Protein AF-A0A0F8ZWY9-F1 (afdb_monomer_lite)

Radius of gyration: 17.4 Å; chains: 1; bounding box: 39×51×40 Å

Secondary structure (DSSP, 8-state):
------------------STT--EEEEE---TT-EEEES----B--SS-EEEEEEEP-EEEEBSS-B-TT--EEEEBSSPPPTT----TT-EEEEE-TTS-EEEEEEEEEETTEEEESS--SS-B-TT-EEEEEE-TTSTTPEEEEEPPP-TT---B-----TT-SEEEEEET--EEEEE---S---

Sequence (187 aa):
MGSNTYLAHPASKGHTTGSTATAITQIIEPRAGERIAIRAFGFTAGTSISSVYFMQELGQSTITTAVASNATTGFVLNDTLVTGNLLGTSDYVALELDNGTYQVVTIATGASSNFSVGTALTDDMAAGKSVRYFGIFSDTPHIKFNLDAAVGTLKAQTTKELDGGIFYSDGIGKSLLIYHANDTAAS

Structure (mmCIF, N/CA/C/O backbone):
data_AF-A0A0F8ZWY9-F1
#
_entry.id   AF-A0A0F8ZWY9-F1
#
loop_
_atom_site.group_PDB
_atom_site.id
_atom_site.type_symbol
_atom_site.label_atom_id
_atom_site.label_alt_id
_atom_site.label_comp_id
_atom_site.label_asym_id
_atom_site.label_entity_id
_atom_site.label_seq_id
_atom_site.pdbx_PDB_ins_code
_atom_site.Cartn_x
_atom_site.Cartn_y
_atom_site.Cartn_z
_atom_site.occupancy
_atom_site.B_iso_or_equiv
_atom_site.auth_seq_id
_atom_site.auth_comp_id
_atom_site.auth_asym_id
_atom_site.auth_atom_id
_atom_site.pdbx_PDB_model_num
ATOM 1 N N . MET A 1 1 ? 17.807 31.302 -1.743 1.00 35.22 1 MET A N 1
ATOM 2 C CA . MET A 1 1 ? 17.875 29.959 -2.354 1.00 35.22 1 MET A CA 1
ATOM 3 C C . MET A 1 1 ? 17.877 28.957 -1.214 1.00 35.22 1 MET A C 1
ATOM 5 O O . MET A 1 1 ? 18.876 28.876 -0.515 1.00 35.22 1 MET A O 1
ATOM 9 N N . GLY A 1 2 ? 16.738 28.326 -0.921 1.00 35.81 2 GLY A N 1
ATOM 10 C CA . GLY A 1 2 ? 16.675 27.299 0.122 1.00 35.81 2 GLY A CA 1
ATOM 11 C C . GLY A 1 2 ? 17.337 26.029 -0.397 1.00 35.81 2 GLY A C 1
ATOM 12 O O . GLY A 1 2 ? 17.009 25.583 -1.494 1.00 35.81 2 GLY A O 1
ATOM 13 N N . SER A 1 3 ? 18.301 25.483 0.340 1.00 32.59 3 SER A N 1
ATOM 14 C CA . SER A 1 3 ? 18.857 24.172 0.027 1.00 32.59 3 SER A CA 1
ATOM 15 C C . SER A 1 3 ? 17.753 23.133 0.206 1.00 32.59 3 SER A C 1
ATOM 17 O O . SER A 1 3 ? 17.219 22.989 1.305 1.00 32.59 3 SER A O 1
ATOM 19 N N . ASN A 1 4 ? 17.417 22.394 -0.853 1.00 39.50 4 ASN A N 1
ATOM 20 C CA . ASN A 1 4 ? 16.710 21.128 -0.692 1.00 39.50 4 ASN A CA 1
ATOM 21 C C . ASN A 1 4 ? 17.684 20.169 -0.004 1.00 39.50 4 ASN A C 1
ATOM 23 O O . ASN A 1 4 ? 18.454 19.466 -0.658 1.00 39.50 4 ASN A O 1
ATOM 27 N N . THR A 1 5 ? 17.714 20.204 1.325 1.00 40.38 5 THR A N 1
ATOM 28 C CA . THR A 1 5 ? 18.457 19.242 2.129 1.00 40.38 5 THR A CA 1
ATOM 29 C C . THR A 1 5 ? 17.726 17.913 2.000 1.00 40.38 5 THR A C 1
ATOM 31 O O . THR A 1 5 ? 16.749 17.655 2.696 1.00 40.38 5 THR A O 1
ATOM 34 N N . TYR A 1 6 ? 18.149 17.088 1.045 1.00 47.69 6 TYR A N 1
ATOM 35 C CA . TYR A 1 6 ? 17.676 15.716 0.928 1.00 47.69 6 TYR A CA 1
ATOM 36 C C . TYR A 1 6 ? 18.250 14.926 2.106 1.00 47.69 6 TYR A C 1
ATOM 38 O O . TYR A 1 6 ? 19.408 14.512 2.070 1.00 47.69 6 TYR A O 1
ATOM 46 N N . LEU A 1 7 ? 17.456 14.738 3.161 1.00 45.72 7 LEU A N 1
ATOM 47 C CA . LEU A 1 7 ? 17.771 13.803 4.238 1.00 45.72 7 LEU A CA 1
ATOM 48 C C . LEU A 1 7 ? 17.677 12.385 3.660 1.00 45.72 7 LEU A C 1
ATOM 50 O O . LEU A 1 7 ? 16.617 11.766 3.596 1.00 45.72 7 LEU A O 1
ATOM 54 N N . ALA A 1 8 ? 18.792 11.897 3.122 1.00 46.97 8 ALA A N 1
ATOM 55 C CA . ALA A 1 8 ? 18.881 10.539 2.622 1.00 46.97 8 ALA A CA 1
ATOM 56 C C . ALA A 1 8 ? 18.871 9.581 3.818 1.00 46.97 8 ALA A C 1
ATOM 58 O O . ALA A 1 8 ? 19.864 9.444 4.525 1.00 46.97 8 ALA A O 1
ATOM 59 N N . HIS A 1 9 ? 17.752 8.894 4.025 1.00 54.44 9 HIS A N 1
ATOM 60 C CA . HIS A 1 9 ? 17.697 7.707 4.874 1.00 54.44 9 HIS A CA 1
ATOM 61 C C . HIS A 1 9 ? 17.681 6.479 3.964 1.00 54.44 9 HIS A C 1
ATOM 63 O O . HIS A 1 9 ? 16.592 6.065 3.541 1.00 54.44 9 HIS A O 1
ATOM 69 N N . PRO A 1 10 ? 18.855 5.930 3.601 1.00 51.31 10 PRO A N 1
ATOM 70 C CA . PRO A 1 10 ? 18.927 4.752 2.753 1.00 51.31 10 PRO A CA 1
ATOM 71 C C . PRO A 1 10 ? 18.242 3.587 3.469 1.00 51.31 10 PRO A C 1
ATOM 73 O O . PRO A 1 10 ? 18.714 3.103 4.494 1.00 51.31 10 PRO A O 1
ATOM 76 N N . ALA A 1 11 ? 17.110 3.146 2.932 1.00 56.09 11 ALA A N 1
ATOM 77 C CA . ALA A 1 11 ? 16.457 1.913 3.336 1.00 56.09 11 ALA A CA 1
ATOM 78 C C . ALA A 1 11 ? 16.599 0.923 2.181 1.00 56.09 11 ALA A C 1
ATOM 80 O O . ALA A 1 11 ? 16.107 1.177 1.083 1.00 56.09 11 ALA A O 1
ATOM 81 N N . SER A 1 12 ? 17.283 -0.195 2.422 1.00 55.56 12 SER A N 1
ATOM 82 C CA . SER A 1 12 ? 17.262 -1.326 1.497 1.00 55.56 12 SER A CA 1
ATOM 83 C C . SER A 1 12 ? 16.041 -2.173 1.827 1.00 55.56 12 SER A C 1
ATOM 85 O O . SER A 1 12 ? 15.962 -2.763 2.904 1.00 55.56 12 SER A O 1
ATOM 87 N N . LYS A 1 13 ? 15.060 -2.192 0.927 1.00 63.50 13 LYS A N 1
ATOM 88 C CA . LYS A 1 13 ? 13.911 -3.094 1.006 1.00 63.50 13 LYS A CA 1
ATOM 89 C C . LYS A 1 13 ? 14.127 -4.178 -0.055 1.00 63.50 13 LYS A C 1
ATOM 91 O O . LYS A 1 13 ? 13.823 -3.975 -1.226 1.00 63.50 13 LYS A O 1
ATOM 96 N N . GLY A 1 14 ? 14.758 -5.281 0.346 1.00 56.31 14 GLY A N 1
ATOM 97 C CA . GLY A 1 14 ? 14.979 -6.444 -0.513 1.00 56.31 14 GLY A CA 1
ATOM 98 C C . GLY A 1 14 ? 13.780 -7.386 -0.471 1.00 56.31 14 GLY A C 1
ATOM 99 O O . GLY A 1 14 ? 13.215 -7.611 0.597 1.00 56.31 14 GLY A O 1
ATOM 100 N N . HIS A 1 15 ? 13.401 -7.945 -1.617 1.00 62.69 15 HIS A N 1
ATOM 101 C CA . HIS A 1 15 ? 12.330 -8.930 -1.705 1.00 62.69 15 HIS A CA 1
ATOM 102 C C . HIS A 1 15 ? 12.726 -10.045 -2.676 1.00 62.69 15 HIS A C 1
ATOM 104 O O . HIS A 1 15 ? 13.230 -9.770 -3.764 1.00 62.69 15 HIS A O 1
ATOM 110 N N . THR A 1 16 ? 12.483 -11.293 -2.280 1.00 58.62 16 THR A N 1
ATOM 111 C CA . THR A 1 16 ? 12.750 -12.486 -3.091 1.00 58.62 16 THR A CA 1
ATOM 112 C C . THR A 1 16 ? 11.527 -13.389 -2.998 1.00 58.62 16 THR A C 1
ATOM 114 O O . THR A 1 16 ? 11.145 -13.777 -1.896 1.00 58.62 16 THR A O 1
ATOM 117 N N . THR A 1 17 ? 10.901 -13.730 -4.123 1.00 53.22 17 THR A N 1
ATOM 118 C CA . THR A 1 17 ? 9.771 -14.670 -4.143 1.00 53.22 17 THR A CA 1
ATOM 119 C C . THR A 1 17 ? 10.256 -16.081 -4.462 1.00 53.22 17 THR A C 1
ATOM 121 O O . THR A 1 17 ? 11.153 -16.280 -5.278 1.00 53.22 17 THR A O 1
ATOM 124 N N . GLY A 1 18 ? 9.667 -17.074 -3.791 1.00 45.66 18 GLY A N 1
ATOM 125 C CA . GLY A 1 18 ? 9.926 -18.500 -4.032 1.00 45.66 18 GLY A CA 1
ATOM 126 C C . GLY A 1 18 ? 8.837 -19.210 -4.843 1.00 45.66 18 GLY A C 1
ATOM 127 O O . GLY A 1 18 ? 8.979 -20.394 -5.129 1.00 45.66 18 GLY A O 1
ATOM 128 N N . SER A 1 19 ? 7.749 -18.515 -5.196 1.00 52.22 19 SER A N 1
ATOM 129 C CA . SER A 1 19 ? 6.614 -19.078 -5.930 1.00 52.22 19 SER A CA 1
ATOM 130 C C . SER A 1 19 ? 6.214 -18.179 -7.090 1.00 52.22 19 SER A C 1
ATOM 132 O O . SER A 1 19 ? 6.214 -16.953 -6.995 1.00 52.22 19 SER A O 1
ATOM 134 N N . THR A 1 20 ? 5.847 -18.821 -8.188 1.00 55.12 20 THR A N 1
ATOM 135 C CA . THR A 1 20 ? 5.234 -18.208 -9.361 1.00 55.12 20 THR A CA 1
ATOM 136 C C . THR A 1 20 ? 3.890 -17.560 -9.013 1.00 55.12 20 THR A C 1
ATOM 138 O O . THR A 1 20 ? 3.170 -18.086 -8.164 1.00 55.12 20 THR A O 1
ATOM 141 N N . ALA A 1 21 ? 3.537 -16.467 -9.702 1.00 54.41 21 ALA A N 1
ATOM 142 C CA . ALA A 1 21 ? 2.234 -15.788 -9.635 1.00 54.41 21 ALA A CA 1
ATOM 143 C C . ALA A 1 21 ? 1.889 -15.036 -8.329 1.00 54.41 21 ALA A C 1
ATOM 145 O O . ALA A 1 21 ? 0.759 -14.578 -8.171 1.00 54.41 21 ALA A O 1
ATOM 146 N N . THR A 1 22 ? 2.840 -14.838 -7.412 1.00 66.50 22 THR A N 1
ATOM 147 C CA . THR A 1 22 ? 2.664 -13.924 -6.269 1.00 66.50 22 THR A CA 1
ATOM 148 C C . THR A 1 22 ? 3.256 -12.563 -6.597 1.00 66.50 22 THR A C 1
ATOM 150 O O . THR A 1 22 ? 4.473 -12.452 -6.724 1.00 66.50 22 THR A O 1
ATOM 153 N N . ALA A 1 23 ? 2.423 -11.530 -6.727 1.00 75.75 23 ALA A N 1
ATOM 154 C CA . ALA A 1 23 ? 2.918 -10.170 -6.909 1.00 75.75 23 ALA A CA 1
ATOM 155 C C . 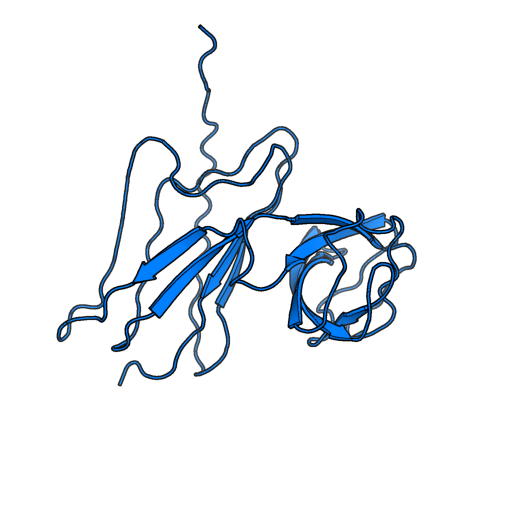ALA A 1 23 ? 3.860 -9.761 -5.768 1.00 75.75 23 ALA A C 1
ATOM 157 O O . ALA A 1 23 ? 3.593 -10.034 -4.597 1.00 75.75 23 ALA A O 1
ATOM 158 N N . ILE A 1 24 ? 4.946 -9.077 -6.117 1.00 77.81 24 ILE A N 1
ATOM 159 C CA . ILE A 1 24 ? 5.828 -8.441 -5.144 1.00 77.81 24 ILE A CA 1
ATOM 160 C C . ILE A 1 24 ? 5.204 -7.101 -4.790 1.00 77.81 24 ILE A C 1
ATOM 162 O O . ILE A 1 24 ? 5.089 -6.232 -5.652 1.00 77.81 24 ILE A O 1
ATOM 166 N N . THR A 1 25 ? 4.826 -6.927 -3.528 1.00 86.56 25 THR A N 1
ATOM 167 C CA . THR A 1 25 ? 4.326 -5.658 -2.994 1.00 86.56 25 THR A CA 1
ATOM 168 C C . THR A 1 25 ? 5.209 -5.196 -1.849 1.00 86.56 25 THR A C 1
ATOM 170 O O . THR A 1 25 ? 5.308 -5.876 -0.829 1.00 86.56 25 THR A O 1
ATOM 173 N N . GLN A 1 26 ? 5.830 -4.029 -1.997 1.00 87.56 26 GLN A N 1
ATOM 174 C CA . GLN A 1 26 ? 6.679 -3.434 -0.972 1.00 87.56 26 GLN A CA 1
ATOM 175 C C . GLN A 1 26 ? 6.286 -1.981 -0.737 1.00 87.56 26 GLN A C 1
ATOM 177 O O . GLN A 1 26 ? 6.468 -1.133 -1.606 1.00 87.56 26 GLN A O 1
ATOM 182 N N . ILE A 1 27 ? 5.809 -1.673 0.466 1.00 90.25 27 ILE A N 1
ATOM 183 C CA . ILE A 1 27 ? 5.558 -0.290 0.867 1.00 90.25 27 ILE A CA 1
ATOM 184 C C . ILE A 1 27 ? 6.852 0.389 1.328 1.00 90.25 27 ILE A C 1
ATOM 186 O O . ILE A 1 27 ? 7.661 -0.183 2.069 1.00 90.25 27 ILE A O 1
ATOM 190 N N . ILE A 1 28 ? 7.042 1.626 0.882 1.00 89.75 28 ILE A N 1
ATOM 191 C CA . ILE A 1 28 ? 7.882 2.615 1.543 1.00 89.75 28 ILE A CA 1
ATOM 192 C C . ILE A 1 28 ? 6.950 3.448 2.411 1.00 89.75 28 ILE A C 1
ATOM 194 O O . ILE A 1 28 ? 6.097 4.187 1.917 1.00 89.75 28 ILE A O 1
ATOM 198 N N . GLU A 1 29 ? 7.110 3.244 3.711 1.00 90.81 29 GLU A N 1
ATOM 199 C CA . GLU A 1 29 ? 6.295 3.838 4.762 1.00 90.81 29 GLU A CA 1
ATOM 200 C C . GLU A 1 29 ? 6.349 5.373 4.719 1.00 90.81 29 GLU A C 1
ATOM 202 O O . GLU A 1 29 ? 7.378 5.952 4.340 1.00 90.81 29 GLU A O 1
ATOM 207 N N . PRO A 1 30 ? 5.257 6.041 5.121 1.00 87.94 30 PRO A N 1
ATOM 208 C CA . PRO A 1 30 ? 5.192 7.493 5.148 1.00 87.94 30 PRO A CA 1
ATOM 209 C C . PRO A 1 30 ? 6.175 8.037 6.184 1.00 87.94 30 PRO A C 1
ATOM 211 O O . PRO A 1 30 ? 6.450 7.410 7.209 1.00 87.94 30 PRO A O 1
ATOM 214 N N . ARG A 1 31 ? 6.652 9.260 5.966 1.00 83.94 31 ARG A N 1
ATOM 215 C CA . ARG A 1 31 ? 7.466 9.971 6.952 1.00 83.94 31 ARG A CA 1
ATOM 216 C C . ARG A 1 31 ? 6.921 11.363 7.177 1.00 83.94 31 ARG A C 1
ATOM 218 O O . ARG A 1 31 ? 6.747 12.136 6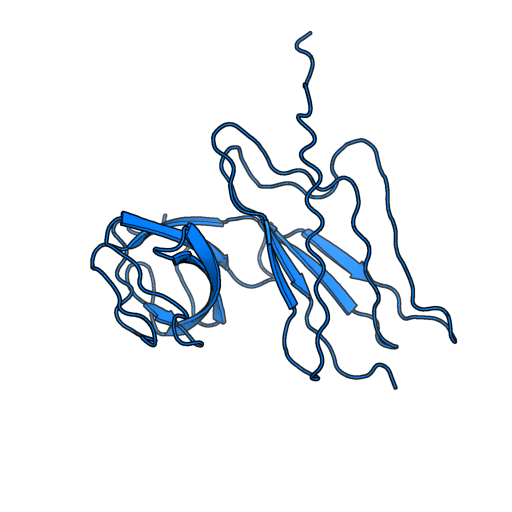.235 1.00 83.94 31 ARG A O 1
ATOM 225 N N . ALA A 1 32 ? 6.624 11.669 8.436 1.00 84.44 32 ALA A N 1
ATOM 226 C CA . ALA A 1 32 ? 6.072 12.957 8.816 1.00 84.44 32 ALA A CA 1
ATOM 227 C C . ALA A 1 32 ? 7.027 14.086 8.400 1.00 84.44 32 ALA A C 1
ATOM 229 O O . ALA A 1 32 ? 8.201 14.075 8.753 1.00 84.44 32 ALA A O 1
ATOM 230 N N . GLY A 1 33 ? 6.519 15.055 7.635 1.00 84.44 33 GLY A N 1
ATOM 231 C CA . GLY A 1 33 ? 7.305 16.204 7.179 1.00 84.44 33 GLY A CA 1
ATOM 232 C C . GLY A 1 33 ? 8.253 15.932 6.005 1.00 84.44 33 GLY A C 1
ATOM 233 O O . GLY A 1 33 ? 8.844 16.878 5.492 1.00 84.44 33 GLY A O 1
ATOM 234 N N . GLU A 1 34 ? 8.351 14.693 5.516 1.00 85.06 34 GLU A N 1
ATOM 235 C CA . GLU A 1 34 ? 9.239 14.330 4.408 1.00 85.06 34 GLU A CA 1
ATOM 236 C C . GLU A 1 34 ? 8.473 13.851 3.171 1.00 85.06 34 GLU A C 1
ATOM 238 O O . GLU A 1 34 ? 7.366 13.320 3.256 1.00 85.06 34 GLU A O 1
ATOM 243 N N . ARG A 1 35 ? 9.094 14.012 1.999 1.00 84.88 35 ARG A N 1
ATOM 244 C CA . ARG A 1 35 ? 8.671 13.370 0.749 1.00 84.88 35 ARG A CA 1
ATOM 245 C C . ARG A 1 35 ? 9.589 12.186 0.463 1.00 84.88 35 ARG A C 1
ATOM 247 O O . ARG A 1 35 ? 10.806 12.300 0.600 1.00 84.88 35 ARG A O 1
ATOM 254 N N . ILE A 1 36 ? 9.019 11.078 -0.003 1.00 85.69 36 ILE A N 1
ATOM 255 C CA . ILE A 1 36 ? 9.793 9.924 -0.459 1.00 85.69 36 ILE A CA 1
ATOM 256 C C . ILE A 1 36 ? 10.335 10.214 -1.859 1.00 85.69 36 ILE A C 1
ATOM 258 O O . ILE A 1 36 ? 9.588 10.632 -2.742 1.00 85.69 36 ILE A O 1
ATOM 262 N N . ALA A 1 37 ? 11.624 9.946 -2.070 1.00 81.81 37 ALA A N 1
ATOM 263 C CA . ALA A 1 37 ? 12.257 9.952 -3.384 1.00 81.81 37 ALA A CA 1
ATOM 264 C C . ALA A 1 37 ? 13.205 8.753 -3.515 1.00 81.81 37 ALA A C 1
ATOM 266 O O . ALA A 1 37 ? 14.156 8.612 -2.744 1.00 81.81 37 ALA A O 1
ATOM 267 N N . ILE A 1 38 ? 12.966 7.902 -4.510 1.00 77.44 38 ILE A N 1
ATOM 268 C CA . ILE A 1 38 ? 13.847 6.792 -4.866 1.00 77.44 38 ILE A CA 1
ATOM 269 C C . ILE A 1 38 ? 14.855 7.303 -5.892 1.00 77.44 38 ILE A C 1
ATOM 271 O O . ILE A 1 38 ? 14.505 7.666 -7.016 1.00 77.44 38 ILE A O 1
ATOM 275 N N . ARG A 1 39 ? 16.124 7.333 -5.483 1.00 72.81 39 ARG A N 1
ATOM 276 C CA . ARG A 1 39 ? 17.255 7.739 -6.334 1.00 72.81 39 ARG A CA 1
ATOM 277 C C . ARG A 1 39 ? 17.870 6.575 -7.102 1.00 72.81 39 ARG A C 1
ATOM 279 O O . ARG A 1 39 ? 18.418 6.787 -8.177 1.00 72.81 39 ARG A O 1
ATOM 286 N N . ALA A 1 40 ? 17.763 5.373 -6.542 1.00 70.75 40 ALA A N 1
ATOM 287 C CA . ALA A 1 40 ? 18.224 4.141 -7.151 1.00 70.75 40 ALA A CA 1
ATOM 288 C C . ALA A 1 40 ? 17.351 2.967 -6.715 1.00 70.75 40 ALA A C 1
ATOM 290 O O . ALA A 1 40 ? 16.932 2.882 -5.561 1.00 70.75 40 ALA A O 1
ATOM 291 N N . PHE A 1 41 ? 17.108 2.056 -7.648 1.00 71.88 41 PHE A N 1
ATOM 292 C CA . PHE A 1 41 ? 16.550 0.739 -7.384 1.00 71.88 41 PHE A CA 1
ATOM 293 C C . PHE A 1 41 ? 17.315 -0.284 -8.224 1.00 71.88 41 PHE A C 1
ATOM 295 O O . PHE A 1 41 ? 17.918 0.061 -9.242 1.00 71.88 41 PHE A O 1
ATOM 302 N N . GLY A 1 42 ? 17.312 -1.531 -7.767 1.00 70.06 42 GLY A N 1
ATOM 303 C CA . GLY A 1 42 ? 17.810 -2.673 -8.516 1.00 70.06 42 GLY A CA 1
ATOM 304 C C . GLY A 1 42 ? 16.686 -3.682 -8.652 1.00 70.06 42 GLY A C 1
ATOM 305 O O . GLY A 1 42 ? 15.971 -3.944 -7.687 1.00 70.06 42 GLY A O 1
ATOM 306 N N . PHE A 1 43 ? 16.527 -4.240 -9.844 1.00 69.12 43 PHE A N 1
ATOM 307 C CA . PHE A 1 43 ? 15.582 -5.319 -10.082 1.00 69.12 43 PHE A CA 1
ATOM 308 C C . PHE A 1 43 ? 16.266 -6.443 -10.846 1.00 69.12 43 PHE A C 1
ATOM 310 O O . PHE A 1 43 ? 17.219 -6.212 -11.583 1.00 69.12 43 PHE A O 1
ATOM 317 N N . THR A 1 44 ? 15.804 -7.668 -10.644 1.00 68.94 44 THR A N 1
ATOM 318 C CA . THR A 1 44 ? 16.264 -8.842 -11.380 1.00 68.94 44 THR A CA 1
ATOM 319 C C . THR A 1 44 ? 15.033 -9.562 -11.896 1.00 68.94 44 THR A C 1
ATOM 321 O O . THR A 1 44 ? 14.376 -10.281 -11.149 1.00 68.94 44 THR A O 1
ATOM 324 N N . ALA A 1 45 ? 14.707 -9.326 -13.165 1.00 62.50 45 ALA A N 1
ATOM 325 C CA . ALA A 1 45 ? 13.606 -10.006 -13.831 1.00 62.50 45 ALA A CA 1
ATOM 326 C C . ALA A 1 45 ? 14.025 -11.400 -14.310 1.00 62.50 45 ALA A C 1
ATOM 328 O O . ALA A 1 45 ? 15.212 -11.675 -14.514 1.00 62.50 45 ALA A O 1
ATOM 329 N N . GLY A 1 46 ? 13.029 -12.272 -14.481 1.00 64.06 46 GLY A N 1
ATOM 330 C CA . GLY A 1 46 ? 13.184 -13.534 -15.196 1.00 64.06 46 GLY A CA 1
ATOM 331 C C . GLY A 1 46 ? 13.374 -13.326 -16.704 1.00 64.06 46 GLY A C 1
ATOM 332 O O . GLY A 1 46 ? 13.796 -12.268 -17.166 1.00 64.06 46 GLY A O 1
ATOM 333 N N . THR A 1 47 ? 13.051 -14.353 -17.487 1.00 62.50 47 THR A N 1
ATO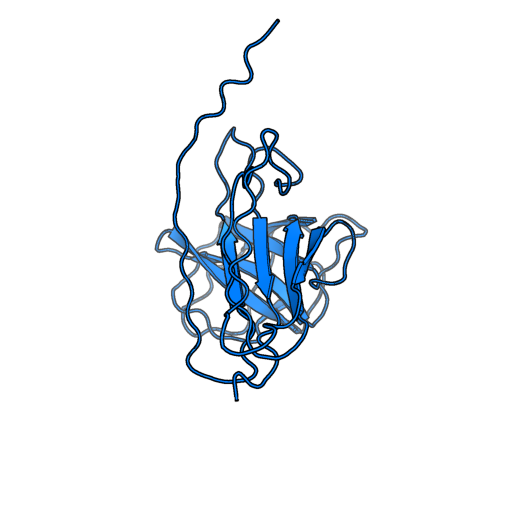M 334 C CA . THR A 1 47 ? 13.254 -14.335 -18.950 1.00 62.50 47 THR A CA 1
ATOM 335 C C . THR A 1 47 ? 12.212 -13.502 -19.708 1.00 62.50 47 THR A C 1
ATOM 337 O O . THR A 1 47 ? 12.403 -13.190 -20.881 1.00 62.50 47 THR A O 1
ATOM 340 N N . SER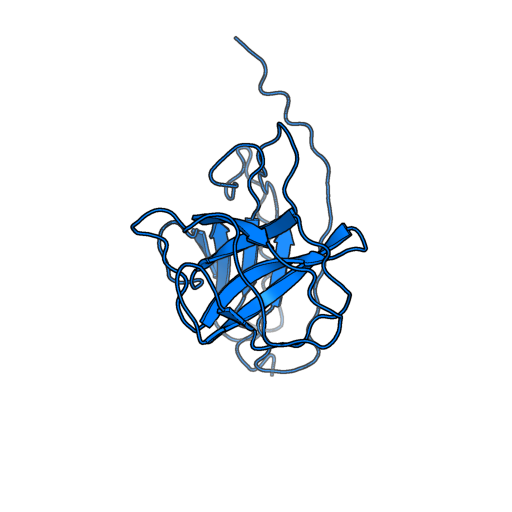 A 1 48 ? 11.136 -13.096 -19.034 1.00 67.06 48 SER A N 1
ATOM 341 C CA . SER A 1 48 ? 10.033 -12.327 -19.611 1.00 67.06 48 SER A CA 1
ATOM 342 C C . SER A 1 48 ? 10.213 -10.820 -19.418 1.00 67.06 48 SER A C 1
ATOM 344 O O . SER A 1 48 ? 10.660 -10.356 -18.365 1.00 67.06 48 SER A O 1
ATOM 346 N N . ILE A 1 49 ? 9.789 -10.046 -20.423 1.00 71.88 49 ILE A N 1
ATOM 347 C CA . ILE A 1 49 ? 9.566 -8.601 -20.277 1.00 71.88 49 ILE A CA 1
ATOM 348 C C . ILE A 1 49 ? 8.527 -8.408 -19.172 1.00 71.88 49 ILE A C 1
ATOM 350 O O . ILE A 1 49 ? 7.476 -9.043 -19.190 1.00 71.88 49 ILE A O 1
ATOM 354 N N . SER A 1 50 ? 8.815 -7.530 -18.216 1.00 76.88 50 SER A N 1
ATOM 355 C CA . SER A 1 50 ? 7.906 -7.238 -17.104 1.00 76.88 50 SER A CA 1
ATOM 356 C C . SER A 1 50 ? 7.950 -5.754 -16.759 1.00 76.88 50 SER A C 1
ATOM 358 O O . SER A 1 50 ? 8.524 -4.940 -17.488 1.00 76.88 50 SER A O 1
ATOM 360 N N . SER A 1 51 ? 7.277 -5.333 -15.693 1.00 81.56 51 SER A N 1
ATOM 361 C CA . SER A 1 51 ? 7.300 -3.931 -15.279 1.00 81.56 51 SER A CA 1
ATOM 362 C C . SER A 1 51 ? 7.226 -3.800 -13.771 1.00 81.56 51 SER A C 1
ATOM 364 O O . SER A 1 51 ? 6.472 -4.517 -13.117 1.00 81.56 51 SER A O 1
ATOM 366 N N . VAL A 1 52 ? 7.995 -2.855 -13.239 1.00 83.00 52 VAL A N 1
ATOM 367 C CA . VAL A 1 52 ? 7.846 -2.381 -11.862 1.00 83.00 52 VAL A CA 1
ATOM 368 C C . VAL A 1 52 ? 6.950 -1.157 -11.888 1.00 83.00 52 VAL A C 1
ATOM 370 O O . VAL A 1 52 ? 7.110 -0.276 -12.732 1.00 83.00 52 VAL A O 1
ATOM 373 N N . TYR A 1 53 ? 6.021 -1.095 -10.954 1.00 88.25 53 TYR A N 1
ATOM 374 C CA . TYR A 1 53 ? 5.121 0.024 -10.766 1.00 88.25 53 TYR A CA 1
ATOM 375 C C . TYR A 1 53 ? 5.442 0.683 -9.433 1.00 88.25 53 TYR A C 1
ATOM 377 O O . TYR A 1 53 ? 5.553 0.021 -8.403 1.00 88.25 53 TYR A O 1
ATOM 385 N N . PHE A 1 54 ? 5.593 1.999 -9.463 1.00 89.25 54 PHE A N 1
ATOM 386 C CA . PHE A 1 54 ? 5.713 2.843 -8.287 1.00 89.25 54 PHE A CA 1
ATOM 387 C C . PHE A 1 54 ? 4.368 3.539 -8.110 1.00 89.25 54 PHE A C 1
ATOM 389 O O . PHE A 1 54 ? 4.074 4.562 -8.735 1.00 89.25 54 PHE A O 1
ATOM 396 N N . MET A 1 55 ? 3.521 2.904 -7.311 1.00 92.50 55 MET A N 1
ATOM 397 C CA . MET A 1 55 ? 2.152 3.308 -7.054 1.00 92.50 55 MET A CA 1
ATOM 398 C C . MET A 1 55 ? 2.136 4.434 -6.022 1.00 92.50 55 MET A C 1
ATOM 400 O O . MET A 1 55 ? 2.599 4.282 -4.887 1.00 92.50 55 MET A O 1
ATOM 404 N N . GLN A 1 56 ? 1.622 5.583 -6.447 1.00 91.56 56 GLN A N 1
ATOM 405 C CA . GLN A 1 56 ? 1.429 6.759 -5.606 1.00 91.56 56 GLN A CA 1
ATOM 406 C C . GLN A 1 56 ? 0.214 6.570 -4.695 1.00 91.56 56 GLN A C 1
ATOM 408 O O . GLN A 1 56 ? -0.791 5.998 -5.112 1.00 91.56 56 GLN A O 1
ATOM 413 N N . GLU A 1 57 ? 0.312 7.050 -3.456 1.00 91.56 57 GLU A N 1
ATOM 414 C CA . GLU A 1 57 ? -0.818 7.054 -2.529 1.00 91.56 57 GLU A CA 1
ATOM 415 C C . GLU A 1 57 ? -1.921 7.976 -3.066 1.00 91.56 57 GLU A C 1
ATOM 417 O O . GLU A 1 57 ? -1.717 9.169 -3.255 1.00 91.56 57 GLU A O 1
ATOM 422 N N . LEU A 1 58 ? -3.110 7.427 -3.282 1.00 89.38 58 LEU A N 1
ATOM 423 C CA . LEU A 1 58 ? -4.271 8.159 -3.790 1.00 89.38 58 LEU A CA 1
ATOM 424 C C . LEU A 1 58 ? -5.096 8.780 -2.652 1.00 89.38 58 LEU A C 1
ATOM 426 O O . LEU A 1 58 ? -5.867 9.719 -2.854 1.00 89.38 58 LEU A O 1
ATOM 430 N N . GLY A 1 59 ? -4.947 8.259 -1.436 1.00 88.12 59 GLY A N 1
ATOM 431 C CA . GLY A 1 59 ? -5.649 8.748 -0.260 1.00 88.12 59 GLY A CA 1
ATOM 432 C C . GLY A 1 59 ? -5.254 8.012 1.012 1.00 88.12 59 GLY A C 1
ATOM 433 O O . GLY A 1 59 ? -4.613 6.962 0.978 1.00 88.12 59 GLY A O 1
ATOM 434 N N . GLN A 1 60 ? -5.676 8.571 2.142 1.00 89.50 60 GLN A N 1
ATOM 435 C CA . GLN A 1 60 ? -5.552 7.935 3.446 1.00 89.50 60 GLN A CA 1
ATOM 436 C C . GLN A 1 60 ? -6.840 8.123 4.245 1.00 89.50 60 GLN A C 1
ATOM 438 O O . GLN A 1 60 ? -7.552 9.109 4.062 1.00 89.50 60 GLN A O 1
ATOM 443 N N . SER A 1 61 ? -7.104 7.183 5.139 1.00 91.50 61 SER A N 1
ATOM 444 C CA . SER A 1 61 ? -8.158 7.235 6.148 1.00 91.50 61 SER A CA 1
ATOM 445 C C . SER A 1 61 ? -7.662 6.507 7.402 1.00 91.50 61 SER A C 1
ATOM 447 O O . SER A 1 61 ? -6.491 6.118 7.490 1.00 91.50 61 SER A O 1
ATOM 449 N N . THR A 1 62 ? -8.534 6.325 8.384 1.00 93.44 62 THR A N 1
ATOM 450 C CA . THR A 1 62 ? -8.258 5.544 9.592 1.00 93.44 62 THR A CA 1
ATOM 451 C C . THR A 1 62 ? -9.379 4.556 9.860 1.00 93.44 62 THR A C 1
ATOM 453 O O . THR A 1 62 ? -10.524 4.788 9.480 1.00 93.44 62 THR A O 1
ATOM 456 N N . ILE A 1 63 ? -9.059 3.444 10.516 1.00 93.81 63 ILE A N 1
ATOM 457 C CA . ILE A 1 63 ? -10.066 2.480 10.963 1.00 93.81 63 ILE A CA 1
ATOM 458 C C . ILE A 1 63 ? -10.867 3.058 12.144 1.00 93.81 63 ILE A C 1
ATOM 460 O O . ILE A 1 63 ? -10.285 3.627 13.066 1.00 93.81 63 ILE A O 1
ATOM 464 N N . THR A 1 64 ? -12.192 2.892 12.162 1.00 93.75 64 THR A N 1
ATOM 465 C CA . THR A 1 64 ? -13.064 3.362 13.263 1.00 93.75 64 THR A CA 1
ATOM 466 C C . THR A 1 64 ? -13.169 2.387 14.425 1.00 93.75 64 THR A C 1
ATOM 468 O O . THR A 1 64 ? -13.360 2.803 15.566 1.00 93.75 64 THR A O 1
ATOM 471 N N . THR A 1 65 ? -13.067 1.092 14.149 1.00 93.94 65 THR A N 1
ATOM 472 C CA . THR A 1 65 ? -13.280 0.019 15.123 1.00 93.94 65 THR A CA 1
ATOM 473 C C . THR A 1 65 ? -12.108 -0.935 15.118 1.00 93.94 65 THR A C 1
ATOM 475 O O . THR A 1 65 ? -11.655 -1.318 14.048 1.00 93.94 65 THR A O 1
ATOM 478 N N . ALA A 1 66 ? -11.654 -1.369 16.293 1.00 96.62 66 ALA A N 1
ATOM 479 C CA . ALA A 1 66 ? -10.565 -2.333 16.360 1.00 96.62 66 ALA A CA 1
ATOM 480 C C . ALA A 1 66 ? -10.879 -3.602 15.543 1.00 96.62 66 ALA A C 1
ATOM 482 O O . ALA A 1 66 ? -12.002 -4.113 15.587 1.00 96.62 66 ALA A O 1
ATOM 483 N N . VAL A 1 67 ? -9.885 -4.097 14.810 1.00 97.62 67 VAL A N 1
ATOM 484 C CA . VAL A 1 67 ? -9.959 -5.311 13.995 1.00 97.62 67 VAL A CA 1
ATOM 485 C C . VAL A 1 67 ? -8.907 -6.284 14.508 1.00 97.62 67 VAL A C 1
ATOM 487 O O . VAL A 1 67 ? -7.735 -5.935 14.616 1.00 97.62 67 VAL A O 1
ATOM 490 N N . ALA A 1 68 ? -9.326 -7.498 14.849 1.00 97.69 68 ALA A N 1
ATOM 491 C CA . ALA A 1 68 ? -8.415 -8.520 15.347 1.00 97.69 68 ALA A CA 1
ATOM 492 C C . ALA A 1 68 ? -7.573 -9.130 14.216 1.00 97.69 68 ALA A C 1
ATOM 494 O O . ALA A 1 68 ? -8.009 -9.232 13.066 1.00 97.69 68 ALA A O 1
ATOM 495 N N . SER A 1 69 ? -6.396 -9.620 14.577 1.00 97.69 69 SER A N 1
ATOM 496 C CA . SER A 1 69 ? -5.564 -10.500 13.768 1.00 97.69 69 SER A CA 1
ATOM 497 C C . SER A 1 69 ? -6.374 -11.669 13.203 1.00 97.69 69 SER A C 1
ATOM 499 O O . SER A 1 69 ? -7.355 -12.142 13.783 1.00 97.69 69 SER A O 1
ATOM 501 N N . ASN A 1 70 ? -5.958 -12.154 12.036 1.00 97.69 70 ASN A N 1
ATOM 502 C CA . ASN A 1 70 ? -6.644 -13.158 11.221 1.00 97.69 70 ASN A CA 1
ATOM 503 C C . ASN A 1 70 ? -7.997 -12.725 10.623 1.00 97.69 70 ASN A C 1
ATOM 505 O O . ASN A 1 70 ? -8.598 -13.497 9.872 1.00 97.69 70 ASN A O 1
ATOM 509 N N . ALA A 1 71 ? -8.484 -11.512 10.895 1.00 97.19 71 ALA A N 1
ATOM 510 C CA . ALA A 1 71 ? -9.687 -11.014 10.244 1.00 97.19 71 ALA A CA 1
ATOM 511 C C . ALA A 1 71 ? -9.441 -10.725 8.756 1.00 97.19 71 ALA A C 1
ATOM 513 O O . ALA A 1 71 ? -8.382 -10.240 8.354 1.00 97.19 71 ALA A O 1
ATOM 514 N N . THR A 1 72 ? -10.465 -10.980 7.944 1.00 97.12 72 THR A N 1
ATOM 515 C CA . THR A 1 72 ? -10.553 -10.551 6.538 1.00 97.12 72 THR A CA 1
ATOM 516 C C . THR A 1 72 ? -11.688 -9.554 6.310 1.00 97.12 72 THR A C 1
ATOM 518 O O . THR A 1 72 ? -11.831 -9.010 5.221 1.00 97.12 72 THR A O 1
ATOM 521 N N . THR A 1 73 ? -12.491 -9.262 7.333 1.00 94.69 73 THR A N 1
ATOM 522 C CA . THR A 1 73 ? -13.689 -8.416 7.248 1.00 94.69 73 THR A CA 1
ATOM 523 C C . THR A 1 73 ? -13.782 -7.472 8.441 1.00 94.69 73 THR A C 1
ATOM 525 O O . THR A 1 73 ? -13.207 -7.753 9.488 1.00 94.69 73 THR A O 1
ATOM 528 N N . GLY A 1 74 ? -14.593 -6.418 8.319 1.00 88.12 74 GLY A N 1
ATOM 529 C CA . GLY A 1 74 ? -14.863 -5.484 9.421 1.00 88.12 74 GLY A CA 1
ATOM 530 C C . GLY A 1 74 ? -14.021 -4.209 9.379 1.00 88.12 74 GLY A C 1
ATOM 531 O O . GLY A 1 74 ? -13.960 -3.488 10.369 1.00 88.12 74 GLY A O 1
ATOM 532 N N . PHE A 1 75 ? -13.396 -3.907 8.239 1.00 93.25 75 PHE A N 1
ATOM 533 C CA . PHE A 1 75 ? -12.635 -2.679 8.049 1.00 93.25 75 PHE A CA 1
ATOM 534 C C . PHE A 1 75 ? -13.597 -1.547 7.727 1.00 93.25 75 PHE A C 1
ATOM 536 O O . PHE A 1 75 ? -14.102 -1.451 6.609 1.00 93.25 75 PHE A O 1
ATOM 543 N N . VAL A 1 76 ? -13.876 -0.712 8.721 1.00 91.75 76 VAL A N 1
ATOM 544 C CA . VAL A 1 76 ? -14.730 0.469 8.586 1.00 91.75 76 VAL A CA 1
ATOM 545 C C . VAL A 1 76 ? -13.861 1.709 8.735 1.00 91.75 76 VAL A C 1
ATOM 547 O O . VAL A 1 76 ? -13.062 1.800 9.664 1.00 91.75 76 VAL A O 1
ATOM 550 N N . LEU A 1 77 ? -14.001 2.648 7.805 1.00 90.12 77 LEU A N 1
ATOM 551 C CA . LEU A 1 77 ? -13.186 3.854 7.717 1.00 90.12 77 LEU A CA 1
ATOM 552 C C . LEU A 1 77 ? -13.866 5.052 8.384 1.00 90.12 77 LEU A C 1
ATOM 554 O O . LEU A 1 77 ? -15.085 5.199 8.314 1.00 90.12 77 LEU A O 1
ATOM 558 N N . ASN A 1 78 ? -13.065 5.899 9.035 1.00 83.56 78 ASN A N 1
ATOM 559 C CA . ASN A 1 78 ? -13.529 7.089 9.752 1.00 83.56 78 ASN A CA 1
ATOM 560 C C . ASN A 1 78 ? -13.895 8.217 8.789 1.00 83.56 78 ASN A C 1
ATOM 562 O O . ASN A 1 78 ? -14.883 8.915 8.995 1.00 83.56 78 ASN A O 1
ATOM 566 N N . ASP A 1 79 ? -13.133 8.333 7.703 1.00 71.38 79 ASP A N 1
ATOM 567 C CA . ASP A 1 79 ? -13.387 9.303 6.651 1.00 71.38 79 ASP A CA 1
ATOM 568 C C . ASP A 1 79 ? -13.934 8.611 5.408 1.00 71.38 79 ASP A C 1
ATOM 570 O O . ASP A 1 79 ? -13.401 7.595 4.948 1.00 71.38 79 ASP A O 1
ATOM 574 N N . THR A 1 80 ? -14.986 9.206 4.841 1.00 62.72 80 THR A N 1
ATOM 575 C CA . THR A 1 80 ? -15.429 8.866 3.489 1.00 62.72 80 THR A CA 1
ATOM 576 C C . THR A 1 80 ? -14.334 9.321 2.535 1.00 62.72 80 THR A C 1
ATOM 578 O O . THR A 1 80 ? -13.966 10.497 2.537 1.00 62.72 80 THR A O 1
ATOM 581 N N . LEU A 1 81 ? -13.782 8.396 1.749 1.00 65.25 81 LEU A N 1
ATOM 582 C CA . LEU A 1 81 ? -12.766 8.749 0.762 1.00 65.25 81 LEU A CA 1
ATOM 583 C C . LEU A 1 81 ? -13.301 9.829 -0.182 1.00 65.25 81 LEU A C 1
ATOM 585 O O . LEU A 1 81 ? -14.487 9.848 -0.520 1.00 65.25 81 LEU A O 1
ATOM 589 N N . VAL A 1 82 ? -12.417 10.743 -0.588 1.00 60.72 82 VAL A N 1
ATOM 590 C CA . VAL A 1 82 ? -12.772 11.872 -1.454 1.00 60.72 82 VAL A CA 1
ATOM 591 C C . VAL A 1 82 ? -13.434 11.352 -2.732 1.00 60.72 82 VAL A C 1
ATOM 593 O O . VAL A 1 82 ? -12.956 10.393 -3.342 1.00 60.72 82 VAL A O 1
ATOM 596 N N . THR A 1 83 ? -14.528 11.998 -3.145 1.00 60.97 83 THR A N 1
ATOM 597 C CA . THR A 1 83 ? -15.248 11.694 -4.387 1.00 60.97 83 THR A CA 1
ATOM 598 C C . THR A 1 83 ? -14.270 11.603 -5.562 1.00 60.97 83 THR A C 1
ATOM 600 O O . THR A 1 83 ? -13.642 12.596 -5.919 1.00 60.97 83 THR A O 1
ATOM 603 N N . GLY A 1 84 ? -14.140 10.409 -6.148 1.00 62.78 84 GLY A N 1
ATOM 604 C CA . GLY A 1 84 ? -13.194 10.110 -7.233 1.00 62.78 84 GLY A CA 1
ATOM 605 C C . GLY A 1 84 ? -12.164 9.028 -6.896 1.00 62.78 84 GLY A C 1
ATOM 606 O O . GLY A 1 84 ? -11.711 8.348 -7.806 1.00 62.78 84 GLY A O 1
ATOM 607 N N . ASN A 1 85 ? -11.883 8.796 -5.609 1.00 66.12 85 ASN A N 1
ATOM 608 C CA . ASN A 1 85 ? -10.945 7.772 -5.128 1.00 66.12 85 ASN A CA 1
ATOM 609 C C . ASN A 1 85 ? -11.685 6.722 -4.287 1.00 66.12 85 ASN A C 1
ATOM 611 O O . ASN A 1 85 ? -11.347 6.479 -3.129 1.00 66.12 85 ASN A O 1
ATOM 615 N N . LEU A 1 86 ? -12.766 6.168 -4.840 1.00 75.94 86 LEU A N 1
ATOM 616 C CA . LEU A 1 86 ? -13.545 5.141 -4.152 1.00 75.94 86 LEU A CA 1
ATOM 617 C C . LEU A 1 86 ? -12.764 3.829 -4.138 1.00 75.94 86 LEU A C 1
ATOM 619 O O . LEU A 1 86 ? -12.195 3.456 -5.157 1.00 75.94 86 LEU A O 1
ATOM 623 N N . LEU A 1 87 ? -12.803 3.117 -3.010 1.00 82.31 87 LEU A N 1
ATOM 624 C CA . LEU A 1 87 ? -12.302 1.746 -2.961 1.00 82.31 87 LEU A CA 1
ATOM 625 C C . LEU A 1 87 ? -13.111 0.857 -3.901 1.00 82.31 87 LEU A C 1
ATOM 627 O O . LEU A 1 87 ? -14.343 0.845 -3.848 1.00 82.31 87 LEU A O 1
ATOM 631 N N . GLY A 1 88 ? -12.397 0.086 -4.699 1.00 87.00 88 GLY A N 1
ATOM 632 C CA . GLY A 1 88 ? -12.882 -0.971 -5.556 1.00 87.00 88 GLY A CA 1
ATOM 633 C C . GLY A 1 88 ? -12.254 -2.314 -5.200 1.00 87.00 88 GLY A C 1
ATOM 634 O O . GLY A 1 88 ? -11.269 -2.433 -4.473 1.00 87.00 88 GLY A O 1
ATOM 635 N N . THR A 1 89 ? -12.863 -3.376 -5.720 1.00 91.00 89 THR A N 1
ATOM 636 C CA . THR A 1 89 ? -12.305 -4.727 -5.608 1.00 91.00 89 THR A CA 1
ATOM 637 C C . THR A 1 89 ? -10.971 -4.809 -6.348 1.00 91.00 89 THR A C 1
ATOM 639 O O . THR A 1 89 ? -10.860 -4.319 -7.466 1.00 91.00 89 THR A O 1
ATOM 642 N N . SER A 1 90 ? -10.001 -5.519 -5.772 1.00 91.38 90 SER A N 1
ATOM 643 C CA . SER A 1 90 ? -8.616 -5.675 -6.252 1.00 91.38 90 SER A CA 1
ATOM 644 C C . SER A 1 90 ? -7.700 -4.472 -6.046 1.00 91.38 90 SER A C 1
ATOM 646 O O . SER A 1 90 ? -6.503 -4.596 -6.304 1.00 91.38 90 SER A O 1
ATOM 648 N N . ASP A 1 91 ? -8.212 -3.359 -5.524 1.00 91.69 91 ASP A N 1
ATOM 649 C CA . ASP A 1 91 ? -7.366 -2.230 -5.162 1.00 91.69 91 ASP A CA 1
ATOM 650 C C . ASP A 1 91 ? -6.404 -2.605 -4.041 1.00 91.69 91 ASP A C 1
ATOM 652 O O . ASP A 1 91 ? -6.743 -3.356 -3.121 1.00 91.69 91 ASP A O 1
ATOM 656 N N . TYR A 1 92 ? -5.206 -2.036 -4.100 1.00 93.88 92 TYR A N 1
ATOM 657 C CA . TYR A 1 92 ? -4.195 -2.188 -3.072 1.00 93.88 92 TYR A CA 1
ATOM 658 C C . TYR A 1 92 ? -4.396 -1.168 -1.957 1.00 93.88 92 TYR A C 1
ATOM 660 O O . TYR A 1 92 ? -4.525 0.041 -2.185 1.00 93.88 92 TYR A O 1
ATOM 668 N N . VAL A 1 93 ? -4.344 -1.666 -0.725 1.00 93.81 93 VAL A N 1
ATOM 669 C CA . VAL A 1 93 ? -4.307 -0.854 0.488 1.00 93.81 93 VAL A CA 1
ATOM 670 C C . VAL A 1 93 ? -3.156 -1.292 1.381 1.00 93.81 93 VAL A C 1
ATOM 672 O O . VAL A 1 93 ? -2.788 -2.466 1.415 1.00 93.81 93 VAL A O 1
ATOM 675 N N . ALA A 1 94 ? -2.588 -0.345 2.119 1.00 95.19 94 ALA A N 1
ATOM 676 C CA . ALA A 1 94 ? -1.658 -0.627 3.199 1.00 95.19 94 ALA A CA 1
ATOM 677 C C . ALA A 1 94 ? -2.310 -0.295 4.539 1.00 95.19 94 ALA A C 1
ATOM 679 O O . ALA A 1 94 ? -2.803 0.816 4.743 1.00 95.19 94 ALA A O 1
ATOM 680 N N . LEU A 1 95 ? -2.298 -1.275 5.432 1.00 95.88 95 LEU A N 1
ATOM 681 C CA . LEU A 1 95 ? -2.938 -1.241 6.737 1.00 95.88 95 LEU A CA 1
ATOM 682 C C . LEU A 1 95 ? -1.866 -1.123 7.812 1.00 95.88 95 LEU A C 1
ATOM 684 O O . LEU A 1 95 ? -0.988 -1.980 7.890 1.00 95.88 95 LEU A O 1
ATOM 688 N N . GLU A 1 96 ? -1.919 -0.067 8.616 1.00 96.88 96 GLU A N 1
ATOM 689 C CA . GLU A 1 96 ? -1.047 0.070 9.779 1.00 96.88 96 GLU A CA 1
ATOM 690 C C . GLU A 1 96 ? -1.506 -0.883 10.887 1.00 96.88 96 GLU A C 1
ATOM 692 O O . GLU A 1 96 ? -2.635 -0.796 11.364 1.00 96.88 96 GLU A O 1
ATOM 697 N N . LEU A 1 97 ? -0.619 -1.771 11.315 1.00 97.62 97 LEU A N 1
ATOM 698 C CA . LEU A 1 97 ? -0.864 -2.737 12.377 1.00 97.62 97 LEU A CA 1
ATOM 699 C C . LEU A 1 97 ? -0.488 -2.169 13.756 1.00 97.62 97 LEU A C 1
ATOM 701 O O . LEU A 1 97 ? 0.200 -1.146 13.878 1.00 97.62 97 LEU A O 1
ATOM 705 N N . ASP A 1 98 ? -0.909 -2.839 14.827 1.00 97.88 98 ASP A N 1
ATOM 706 C CA . ASP A 1 98 ? -0.594 -2.434 16.201 1.00 97.88 98 ASP A CA 1
ATOM 707 C C . ASP A 1 98 ? 0.903 -2.503 16.511 1.00 97.88 98 ASP A C 1
ATOM 709 O O . ASP A 1 98 ? 1.427 -1.606 17.177 1.00 97.88 98 ASP A O 1
ATOM 713 N N . ASN A 1 99 ? 1.630 -3.452 15.916 1.00 95.69 99 ASN A N 1
ATOM 714 C CA . ASN A 1 99 ? 3.095 -3.494 15.963 1.00 95.69 99 ASN A CA 1
ATOM 715 C C . ASN A 1 99 ? 3.813 -2.350 15.206 1.00 95.69 99 ASN A C 1
ATOM 717 O O . ASN A 1 99 ? 5.044 -2.303 15.201 1.00 95.69 99 ASN A O 1
ATOM 721 N N . GLY A 1 100 ? 3.077 -1.440 14.560 1.00 92.81 100 GLY A N 1
ATOM 722 C CA . GLY A 1 100 ? 3.614 -0.274 13.851 1.00 92.81 100 GLY A CA 1
ATOM 723 C C . GLY A 1 100 ? 4.102 -0.549 12.426 1.00 92.81 100 GLY A C 1
ATOM 724 O O . GLY A 1 100 ? 4.568 0.372 11.757 1.00 92.81 100 GLY A O 1
ATOM 725 N N . THR A 1 101 ? 3.997 -1.787 11.940 1.00 93.69 101 THR A N 1
ATOM 726 C CA . THR A 1 101 ? 4.298 -2.133 10.544 1.00 93.69 101 THR A CA 1
ATOM 727 C C . THR A 1 101 ? 3.084 -1.921 9.642 1.00 93.69 101 THR A C 1
ATOM 729 O O . THR A 1 101 ? 1.953 -1.810 10.112 1.00 93.69 101 THR A O 1
ATOM 732 N N . TYR A 1 102 ? 3.317 -1.875 8.329 1.00 94.69 102 TYR A N 1
ATOM 733 C CA . TYR A 1 102 ? 2.247 -1.838 7.336 1.00 94.69 102 TYR A CA 1
ATOM 734 C C . TYR A 1 102 ? 2.114 -3.186 6.628 1.00 94.69 102 TYR A C 1
ATOM 736 O O . TYR A 1 102 ? 3.074 -3.674 6.029 1.00 94.69 102 TYR A O 1
ATOM 744 N N . GLN A 1 103 ? 0.903 -3.738 6.625 1.00 94.94 103 GLN A N 1
ATOM 745 C CA . GLN A 1 103 ? 0.541 -4.894 5.813 1.00 94.94 103 GLN A CA 1
ATOM 746 C C . GLN A 1 103 ? -0.143 -4.427 4.529 1.00 94.94 103 GLN A C 1
ATOM 748 O O . GLN A 1 103 ? -1.165 -3.746 4.570 1.00 94.94 103 GLN A O 1
ATOM 753 N N . VAL A 1 104 ? 0.415 -4.803 3.377 1.00 94.19 104 VAL A N 1
ATOM 754 C CA . VAL A 1 104 ? -0.200 -4.528 2.073 1.00 94.19 104 VAL A CA 1
ATOM 755 C C . VAL A 1 104 ? -1.125 -5.680 1.700 1.00 94.19 104 VAL A C 1
ATOM 757 O O . VAL A 1 104 ? -0.714 -6.840 1.724 1.00 94.19 104 VAL A O 1
ATOM 760 N N . VAL A 1 105 ? -2.365 -5.361 1.345 1.00 93.88 105 VAL A N 1
ATOM 761 C CA . VAL A 1 105 ? -3.396 -6.325 0.945 1.00 93.88 105 VAL A CA 1
ATOM 762 C C . VAL A 1 105 ? -4.217 -5.778 -0.217 1.00 93.88 105 VAL A C 1
ATOM 764 O O . VAL A 1 105 ? -4.220 -4.575 -0.481 1.00 93.88 105 VAL A O 1
ATOM 767 N N . THR A 1 106 ? -4.925 -6.666 -0.907 1.00 93.75 106 THR A N 1
ATOM 768 C CA . THR A 1 106 ? -5.946 -6.284 -1.882 1.00 93.75 106 THR A CA 1
ATOM 769 C C . THR A 1 106 ? -7.327 -6.277 -1.245 1.00 93.75 106 THR A C 1
ATOM 771 O O . THR A 1 106 ? -7.613 -7.051 -0.325 1.00 93.75 106 THR A O 1
ATOM 774 N N . ILE A 1 107 ? -8.207 -5.426 -1.759 1.00 93.25 107 ILE A N 1
ATOM 775 C CA . ILE A 1 107 ? -9.617 -5.402 -1.376 1.00 93.25 107 ILE A CA 1
ATOM 776 C C . ILE A 1 107 ? -10.348 -6.572 -2.033 1.00 93.25 107 ILE A C 1
ATOM 778 O O . ILE A 1 107 ? -10.299 -6.743 -3.250 1.00 93.25 107 ILE A O 1
ATOM 782 N N . ALA A 1 108 ? -11.052 -7.369 -1.231 1.00 94.88 108 ALA A N 1
ATOM 783 C CA . ALA A 1 108 ? -11.872 -8.474 -1.717 1.00 94.88 108 ALA A CA 1
ATOM 784 C C . ALA A 1 108 ? -13.295 -8.016 -2.066 1.00 94.88 108 ALA A C 1
ATOM 786 O O . ALA A 1 108 ? -13.799 -8.346 -3.134 1.00 94.88 108 ALA A O 1
ATOM 787 N N . THR A 1 109 ? -13.941 -7.245 -1.187 1.00 91.69 109 THR A N 1
ATOM 788 C CA . THR A 1 109 ? -15.269 -6.648 -1.415 1.00 91.69 109 THR A CA 1
ATOM 789 C C . THR A 1 109 ? -15.421 -5.327 -0.653 1.00 91.69 109 THR A C 1
ATOM 791 O O . THR A 1 109 ? -14.686 -5.073 0.298 1.00 91.69 109 THR A O 1
ATOM 794 N N . GLY A 1 110 ? -16.406 -4.506 -1.032 1.00 81.38 110 GLY A N 1
ATOM 795 C CA . GLY A 1 110 ? -16.743 -3.238 -0.366 1.00 81.38 110 GLY A CA 1
ATOM 796 C C . GLY A 1 110 ? -16.351 -1.996 -1.167 1.00 81.38 110 GLY A C 1
ATOM 797 O O . GLY A 1 110 ? -15.710 -2.103 -2.210 1.00 81.38 110 GLY A O 1
ATOM 798 N N . ALA A 1 111 ? -16.803 -0.831 -0.698 1.00 74.06 111 ALA A N 1
ATOM 799 C CA . ALA A 1 111 ? -16.537 0.460 -1.324 1.00 74.06 111 ALA A CA 1
ATOM 800 C C . ALA A 1 111 ? -16.611 1.612 -0.308 1.00 74.06 111 ALA A C 1
ATOM 802 O O . ALA A 1 111 ? -17.437 1.599 0.607 1.00 74.06 111 ALA A O 1
ATOM 803 N N . SER A 1 112 ? -15.788 2.640 -0.539 1.00 75.12 112 SER A N 1
ATOM 804 C CA . SER A 1 112 ? -15.871 4.016 0.001 1.00 75.12 112 SER A CA 1
ATOM 805 C C . SER A 1 112 ? -15.718 4.236 1.516 1.00 75.12 112 SER A C 1
ATOM 807 O O . SER A 1 112 ? -15.120 5.233 1.917 1.00 75.12 112 SER A O 1
ATOM 809 N N . SER A 1 113 ? -16.271 3.363 2.358 1.00 82.19 113 SER A N 1
ATOM 810 C CA . SER A 1 113 ? -16.306 3.510 3.822 1.00 82.19 113 SER A CA 1
ATOM 811 C C . SER A 1 113 ? -16.214 2.186 4.580 1.00 82.19 113 SER A C 1
ATOM 813 O O . SER A 1 113 ? -15.952 2.187 5.781 1.00 82.19 113 SER A O 1
ATOM 815 N N . ASN A 1 114 ? -16.401 1.052 3.903 1.00 88.62 114 ASN A N 1
ATOM 816 C CA . ASN A 1 114 ? -16.121 -0.262 4.458 1.00 88.62 114 ASN A CA 1
ATOM 817 C C . ASN A 1 114 ? -15.593 -1.214 3.386 1.00 88.62 114 ASN A C 1
ATOM 819 O O . ASN A 1 114 ? -15.891 -1.062 2.200 1.00 88.62 114 ASN A O 1
ATOM 823 N N . PHE A 1 115 ? -14.789 -2.183 3.811 1.00 91.94 115 PHE A N 1
ATOM 824 C CA . PHE A 1 115 ? -14.259 -3.204 2.920 1.00 91.94 115 PHE A CA 1
ATOM 825 C C . PHE A 1 115 ? -13.894 -4.498 3.654 1.00 91.94 115 PHE A C 1
ATOM 827 O O . PHE A 1 115 ? -13.837 -4.577 4.884 1.00 91.94 115 PHE A O 1
ATOM 834 N N . SER A 1 116 ? -13.672 -5.536 2.859 1.00 95.00 116 SER A N 1
ATOM 835 C CA . SER A 1 116 ? -13.005 -6.776 3.233 1.00 95.00 116 SER A CA 1
ATOM 836 C C . SER A 1 116 ? -11.709 -6.913 2.433 1.00 95.00 116 SER A C 1
ATOM 838 O O . SER A 1 116 ? -11.556 -6.310 1.368 1.00 95.00 116 SER A O 1
ATOM 840 N N . VAL A 1 117 ? -10.768 -7.699 2.940 1.00 95.44 117 VAL A N 1
ATOM 841 C CA . VAL A 1 117 ? -9.436 -7.884 2.354 1.00 95.44 117 VAL A CA 1
ATOM 842 C C . VAL A 1 117 ? -9.230 -9.328 1.920 1.00 95.44 117 VAL A C 1
ATOM 844 O O . VAL A 1 117 ? -9.763 -10.256 2.526 1.00 95.44 117 VAL A O 1
ATOM 847 N N . GLY A 1 118 ? -8.445 -9.521 0.861 1.00 91.38 118 GLY A N 1
ATOM 848 C CA . GLY A 1 118 ? -8.169 -10.846 0.298 1.00 91.38 118 GLY A CA 1
ATOM 849 C C . GLY A 1 118 ? -7.255 -11.717 1.163 1.00 91.38 118 GLY A C 1
ATOM 850 O O . GLY A 1 118 ? -7.293 -12.940 1.049 1.00 91.38 118 GLY A O 1
ATOM 851 N N . THR A 1 119 ? -6.470 -11.101 2.049 1.00 93.31 119 THR A N 1
ATOM 852 C CA . THR A 1 119 ? -5.516 -11.785 2.930 1.00 93.31 119 THR A CA 1
ATOM 853 C C . THR A 1 119 ? -5.774 -11.391 4.374 1.00 93.31 119 THR A C 1
ATOM 855 O O . THR A 1 119 ? -5.933 -10.210 4.673 1.00 93.31 119 THR A O 1
ATOM 858 N N . ALA A 1 120 ? -5.793 -12.379 5.266 1.00 96.50 120 ALA A N 1
ATOM 859 C CA . ALA A 1 120 ? -6.024 -12.173 6.689 1.00 96.50 120 ALA A CA 1
ATOM 860 C C . ALA A 1 120 ? -4.948 -11.278 7.330 1.00 96.50 120 ALA A C 1
ATOM 862 O O . ALA A 1 120 ? -3.778 -11.315 6.930 1.00 96.50 120 ALA A O 1
ATOM 863 N N . LEU A 1 121 ? -5.337 -10.488 8.334 1.00 96.94 121 LEU A N 1
ATOM 864 C CA . LEU A 1 121 ? -4.389 -9.663 9.081 1.00 96.94 121 LEU A CA 1
ATOM 865 C C . LEU A 1 121 ? -3.353 -10.510 9.816 1.00 96.94 121 LEU A C 1
ATOM 867 O O . LEU A 1 121 ? -3.696 -11.510 10.447 1.00 96.94 121 LEU A O 1
ATOM 871 N N . THR A 1 122 ? -2.097 -10.076 9.787 1.00 97.19 122 THR A N 1
ATOM 872 C CA . THR A 1 122 ? -1.014 -10.728 10.536 1.00 97.19 122 THR A CA 1
ATOM 873 C C . THR A 1 122 ? -0.931 -10.275 11.990 1.00 97.19 122 THR A C 1
ATOM 875 O O . THR A 1 122 ? -0.248 -10.920 12.778 1.00 97.19 122 THR A O 1
ATOM 878 N N . ASP A 1 123 ? -1.589 -9.169 12.336 1.00 98.25 123 ASP A N 1
ATOM 879 C CA . ASP A 1 123 ? -1.627 -8.597 13.682 1.00 98.25 123 ASP A CA 1
ATOM 880 C C . ASP A 1 123 ? -2.919 -7.791 13.878 1.00 98.25 123 ASP A C 1
ATOM 882 O O . ASP A 1 123 ? -3.658 -7.553 12.920 1.00 98.25 123 ASP A O 1
ATOM 886 N N . ASP A 1 124 ? -3.194 -7.389 15.112 1.00 97.94 124 ASP A N 1
ATOM 887 C CA . ASP A 1 124 ? -4.344 -6.556 15.445 1.00 97.94 124 ASP A CA 1
ATOM 888 C C . ASP A 1 124 ? -4.195 -5.129 14.868 1.00 97.94 124 ASP A C 1
ATOM 890 O O . ASP A 1 124 ? -3.098 -4.649 14.562 1.00 97.94 124 ASP A O 1
ATOM 894 N N . MET A 1 125 ? -5.327 -4.441 14.716 1.00 97.88 125 MET A N 1
ATOM 895 C CA . MET A 1 125 ? -5.412 -3.020 14.383 1.00 97.88 125 MET A CA 1
ATOM 896 C C . MET A 1 125 ? -6.365 -2.321 15.351 1.00 97.88 125 MET A C 1
ATOM 898 O O . MET A 1 125 ? -7.576 -2.536 15.299 1.00 97.88 125 MET A O 1
ATOM 902 N N . ALA A 1 126 ? -5.860 -1.430 16.194 1.00 97.50 126 ALA A N 1
ATOM 903 C CA . ALA A 1 126 ? -6.679 -0.561 17.025 1.00 97.50 126 ALA A CA 1
ATOM 904 C C . ALA A 1 126 ? -7.430 0.504 16.198 1.00 97.50 126 ALA A C 1
ATOM 906 O O . ALA A 1 126 ? -7.059 0.860 15.076 1.00 97.50 126 ALA A O 1
ATOM 907 N N . ALA A 1 127 ? -8.490 1.073 16.779 1.00 96.12 127 ALA A N 1
ATOM 908 C CA . ALA A 1 127 ? -9.156 2.234 16.193 1.00 96.12 127 ALA A CA 1
ATOM 909 C C . ALA A 1 127 ? -8.171 3.410 16.043 1.00 96.12 127 ALA A C 1
ATOM 911 O O . ALA A 1 127 ? -7.337 3.660 16.913 1.00 96.12 127 ALA A O 1
ATOM 912 N N . GLY A 1 128 ? -8.279 4.142 14.937 1.00 94.75 128 GLY A N 1
ATOM 913 C CA . GLY A 1 128 ? -7.378 5.235 14.576 1.00 94.75 128 GLY A CA 1
ATOM 914 C C . GLY A 1 128 ? -6.159 4.811 13.754 1.00 94.75 128 GLY A C 1
ATOM 915 O O . GLY A 1 128 ? -5.451 5.686 13.259 1.00 94.75 128 GLY A O 1
ATOM 916 N N . LYS A 1 129 ? -5.927 3.507 13.550 1.00 95.94 129 LYS A N 1
ATOM 917 C CA . LYS A 1 129 ? -4.836 3.012 12.700 1.00 95.94 129 LYS A CA 1
ATOM 918 C C . LYS A 1 129 ? -5.007 3.424 11.243 1.00 95.94 129 LYS A C 1
ATOM 920 O O . LYS A 1 129 ? -6.127 3.432 10.724 1.00 95.94 129 LYS A O 1
ATOM 925 N N . SER A 1 130 ? -3.901 3.791 10.595 1.00 94.06 130 SER A N 1
ATOM 926 C CA . SER A 1 130 ? -3.915 4.328 9.236 1.00 94.06 130 SER A CA 1
ATOM 927 C C . SER A 1 130 ? -4.259 3.266 8.189 1.00 94.06 130 SER A C 1
ATOM 929 O O . SER A 1 130 ? -3.762 2.141 8.218 1.00 94.06 130 SER A O 1
ATOM 931 N N . VAL A 1 131 ? -5.077 3.664 7.216 1.00 93.25 131 VAL A N 1
ATOM 932 C CA . VAL A 1 131 ? -5.339 2.929 5.977 1.00 93.25 131 VAL A CA 1
ATOM 933 C C . VAL A 1 131 ? -4.928 3.814 4.816 1.00 93.25 131 VAL A C 1
ATOM 935 O O . VAL A 1 131 ? -5.431 4.928 4.676 1.00 93.25 131 VAL A O 1
ATOM 938 N N . ARG A 1 132 ? -4.022 3.324 3.974 1.00 92.19 132 ARG A N 1
ATOM 939 C CA . ARG A 1 132 ? -3.518 4.048 2.802 1.00 92.19 132 ARG A CA 1
ATOM 940 C C . ARG A 1 132 ? -3.950 3.344 1.537 1.00 92.19 132 ARG A C 1
ATOM 942 O O . ARG A 1 132 ? -3.762 2.139 1.417 1.00 92.19 132 ARG A O 1
ATOM 949 N N . TYR A 1 133 ? -4.527 4.096 0.615 1.00 90.00 133 TYR A N 1
ATOM 950 C CA . TYR A 1 133 ? -5.131 3.581 -0.604 1.00 90.00 133 TYR A CA 1
ATOM 951 C C . TYR A 1 133 ? -4.252 3.890 -1.814 1.00 90.00 133 TYR A C 1
ATOM 953 O O . TYR A 1 133 ? -3.785 5.021 -1.971 1.00 90.00 133 TYR A O 1
ATOM 961 N N . PHE A 1 134 ? -4.047 2.885 -2.664 1.00 92.25 134 PHE A N 1
ATOM 962 C CA . PHE A 1 134 ? -3.213 2.986 -3.857 1.00 92.25 134 PHE A CA 1
ATOM 963 C C . PHE A 1 134 ? -3.939 2.610 -5.150 1.00 92.25 134 PHE A C 1
ATOM 965 O O . PHE A 1 134 ? -3.344 2.808 -6.190 1.00 92.25 134 PHE A O 1
ATOM 972 N N . GLY A 1 135 ? -5.174 2.099 -5.132 1.00 91.31 135 GLY A N 1
ATOM 973 C CA . GLY A 1 135 ? -5.854 1.652 -6.360 1.00 91.31 135 GLY A CA 1
ATOM 974 C C . GLY A 1 135 ? -5.205 0.413 -6.976 1.00 91.31 135 GLY A C 1
ATOM 975 O O . GLY A 1 135 ? -4.523 -0.350 -6.282 1.00 91.31 135 GLY A O 1
ATOM 976 N N . ILE A 1 136 ? -5.398 0.200 -8.276 1.00 91.62 136 ILE A N 1
ATOM 977 C CA . ILE A 1 136 ? -4.699 -0.854 -9.023 1.00 91.62 136 ILE A CA 1
ATOM 978 C C . ILE A 1 136 ? -3.446 -0.299 -9.699 1.00 91.62 136 ILE A C 1
ATOM 980 O O . ILE A 1 136 ? -3.391 0.854 -10.101 1.00 91.62 136 ILE A O 1
ATOM 984 N N . PHE A 1 137 ? -2.428 -1.136 -9.905 1.00 90.19 137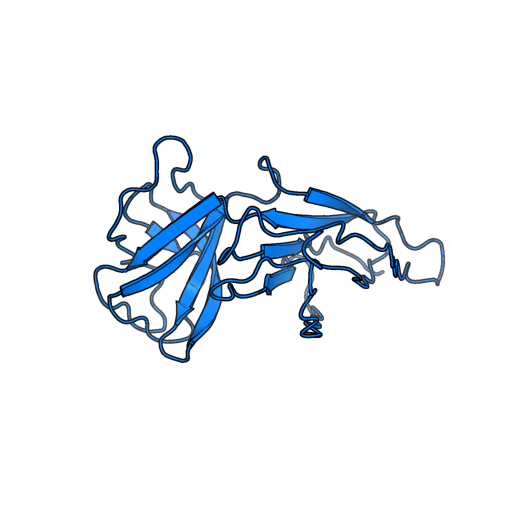 PHE A N 1
ATOM 985 C CA . PHE A 1 137 ? -1.128 -0.708 -10.448 1.00 90.19 137 PHE A CA 1
ATOM 986 C C . PHE A 1 137 ? -1.192 -0.019 -11.826 1.00 90.19 137 PHE A C 1
ATOM 988 O O . PHE A 1 137 ? -0.251 0.682 -12.199 1.00 90.19 137 PHE A O 1
ATOM 995 N N . SER A 1 138 ? -2.265 -0.226 -12.594 1.00 89.00 138 SER A N 1
ATOM 996 C CA . SER A 1 138 ? -2.487 0.404 -13.899 1.00 89.00 138 SER A CA 1
ATOM 997 C C . SER A 1 138 ? -3.162 1.775 -13.829 1.00 89.00 138 SER A C 1
ATOM 999 O O . SER A 1 138 ? -3.305 2.417 -14.871 1.00 89.00 138 SER A O 1
ATOM 1001 N N . ASP A 1 139 ? -3.586 2.220 -12.646 1.00 87.25 139 ASP A N 1
ATOM 1002 C CA . ASP A 1 139 ? -4.234 3.514 -12.474 1.00 87.25 139 ASP A CA 1
ATOM 1003 C C . ASP A 1 139 ? -3.256 4.678 -12.659 1.00 87.25 139 ASP A C 1
ATOM 1005 O O . ASP A 1 139 ? -2.044 4.596 -12.445 1.00 87.25 139 ASP A O 1
ATOM 1009 N N . THR A 1 140 ? -3.808 5.823 -13.052 1.00 83.38 140 THR A N 1
ATOM 1010 C CA . THR A 1 140 ? -3.094 7.104 -13.004 1.00 83.38 140 THR A CA 1
ATOM 1011 C C . THR A 1 140 ? -3.197 7.643 -11.576 1.00 83.38 140 THR A C 1
ATOM 1013 O O . THR A 1 140 ? -4.300 7.624 -11.032 1.00 83.38 140 THR A O 1
ATOM 1016 N N . PRO A 1 141 ? -2.115 8.151 -10.952 1.00 85.62 141 PRO A N 1
ATOM 1017 C CA . PRO A 1 141 ? -0.852 8.630 -11.532 1.00 85.62 141 PRO A CA 1
ATOM 1018 C C . PRO A 1 141 ? 0.363 7.707 -11.319 1.00 85.62 141 PRO A C 1
ATOM 1020 O O . PRO A 1 141 ? 1.489 8.184 -11.172 1.00 85.62 141 PRO A O 1
ATOM 1023 N N . HIS A 1 142 ? 0.180 6.389 -11.259 1.00 89.94 142 HIS A N 1
ATOM 1024 C CA . HIS A 1 142 ? 1.294 5.488 -10.968 1.00 89.94 142 HIS A CA 1
ATOM 1025 C C . HIS A 1 142 ? 2.384 5.533 -12.036 1.00 89.94 142 HIS A C 1
ATOM 1027 O O . HIS A 1 142 ? 2.126 5.650 -13.235 1.00 89.94 142 HIS A O 1
ATOM 1033 N N . ILE A 1 143 ? 3.633 5.415 -11.589 1.00 88.06 143 ILE A N 1
ATOM 1034 C CA . ILE A 1 143 ? 4.782 5.458 -12.486 1.00 88.06 143 ILE A CA 1
ATOM 1035 C C . ILE A 1 143 ? 5.153 4.029 -12.857 1.00 88.06 143 ILE A C 1
ATOM 1037 O O . ILE A 1 143 ? 5.502 3.220 -11.998 1.00 88.06 143 ILE A O 1
ATOM 1041 N N . LYS A 1 144 ? 5.119 3.728 -14.153 1.00 86.06 144 LYS A N 1
ATOM 1042 C CA . LYS A 1 144 ? 5.535 2.440 -14.702 1.00 86.06 144 LYS A CA 1
ATOM 1043 C C . LYS A 1 144 ? 6.988 2.498 -15.164 1.00 86.06 144 LYS A C 1
ATOM 1045 O O . LYS A 1 144 ? 7.368 3.383 -15.928 1.00 86.06 144 LYS A O 1
ATOM 1050 N N . PHE A 1 145 ? 7.774 1.506 -14.770 1.00 81.06 145 PHE A N 1
ATOM 1051 C CA . PHE A 1 145 ? 9.098 1.247 -15.314 1.00 81.06 145 PHE A CA 1
ATOM 1052 C C . PHE A 1 145 ? 9.106 -0.107 -16.024 1.00 81.06 145 PHE A C 1
ATOM 1054 O O . PHE A 1 145 ? 8.927 -1.150 -15.393 1.00 81.06 145 PHE A O 1
ATOM 1061 N N . ASN A 1 146 ? 9.311 -0.090 -17.341 1.00 79.75 146 ASN A N 1
ATOM 1062 C CA . ASN A 1 146 ? 9.443 -1.315 -18.124 1.00 79.75 146 ASN A CA 1
ATOM 1063 C C . ASN A 1 146 ? 10.809 -1.952 -17.849 1.00 79.75 146 ASN A C 1
ATOM 1065 O O . ASN A 1 146 ? 11.835 -1.275 -17.889 1.00 79.75 146 ASN A O 1
ATOM 1069 N N . LEU A 1 147 ? 10.805 -3.251 -17.580 1.00 74.44 147 LEU A N 1
ATOM 1070 C CA . LEU A 1 147 ? 12.000 -4.067 -17.450 1.00 74.44 147 LEU A CA 1
ATOM 1071 C C . LEU A 1 147 ? 12.176 -4.856 -18.740 1.00 74.44 147 LEU A C 1
ATOM 1073 O O . LEU A 1 147 ? 11.273 -5.595 -19.145 1.00 74.44 147 LEU A O 1
ATOM 1077 N N . ASP A 1 148 ? 13.341 -4.717 -19.358 1.00 67.56 148 ASP A N 1
ATOM 1078 C CA . ASP A 1 148 ? 13.699 -5.541 -20.503 1.00 67.56 148 ASP A CA 1
ATOM 1079 C C . ASP A 1 148 ? 13.894 -6.996 -20.061 1.00 67.56 148 ASP A C 1
ATOM 1081 O O . ASP A 1 148 ? 14.332 -7.278 -18.940 1.00 67.56 148 ASP A O 1
ATOM 1085 N N . ALA A 1 149 ? 13.570 -7.927 -20.958 1.00 61.69 149 ALA A N 1
ATOM 1086 C CA . ALA A 1 149 ? 13.886 -9.331 -20.749 1.00 61.69 149 ALA A CA 1
ATOM 1087 C C . ALA A 1 149 ? 15.399 -9.506 -20.558 1.00 61.69 149 ALA A C 1
ATOM 1089 O O . ALA A 1 149 ? 16.207 -8.869 -21.242 1.00 61.69 149 ALA A O 1
ATOM 1090 N N . ALA A 1 150 ? 15.788 -10.413 -19.663 1.00 59.72 150 ALA A N 1
ATOM 1091 C CA . ALA A 1 150 ? 17.163 -10.884 -19.612 1.00 59.72 150 ALA A CA 1
ATOM 1092 C C . ALA A 1 150 ? 17.542 -11.494 -20.978 1.00 59.72 150 ALA A C 1
ATOM 1094 O O . ALA A 1 150 ? 16.943 -12.478 -21.413 1.00 59.72 150 ALA A O 1
ATOM 1095 N N . VAL A 1 151 ? 18.526 -10.915 -21.673 1.00 46.25 151 VAL A N 1
ATOM 1096 C CA . VAL A 1 151 ? 19.078 -11.498 -22.906 1.00 46.25 151 VAL A CA 1
ATOM 1097 C C . VAL A 1 151 ? 20.213 -12.451 -22.511 1.00 46.25 151 VAL A C 1
ATOM 1099 O O . VAL A 1 151 ? 21.287 -12.015 -22.098 1.00 46.25 151 VAL A O 1
ATOM 1102 N N . GLY A 1 152 ? 19.983 -13.763 -22.623 1.00 49.31 152 GLY A N 1
ATOM 1103 C CA . GLY A 1 152 ? 20.953 -14.800 -22.233 1.00 49.31 152 GLY A CA 1
ATOM 1104 C C . GLY A 1 152 ? 21.038 -15.032 -20.713 1.00 49.31 152 GLY A C 1
ATOM 1105 O O . GLY A 1 152 ? 20.059 -14.861 -19.998 1.00 49.31 152 GLY A O 1
ATOM 1106 N N . THR A 1 153 ? 22.209 -15.426 -20.193 1.00 42.31 153 THR A N 1
ATOM 1107 C CA . THR A 1 153 ? 22.451 -15.699 -18.752 1.00 42.31 153 THR A CA 1
ATOM 1108 C C . THR A 1 153 ? 22.529 -14.438 -17.879 1.00 42.31 153 THR A C 1
ATOM 1110 O O . THR A 1 153 ? 22.687 -14.521 -16.659 1.00 42.31 153 THR A O 1
ATOM 1113 N N . LEU A 1 154 ? 22.471 -13.255 -18.493 1.00 41.03 154 LEU A N 1
ATOM 1114 C CA . LEU A 1 154 ? 22.573 -11.975 -17.808 1.00 41.03 154 LEU A CA 1
ATOM 1115 C C . LEU A 1 154 ? 21.188 -11.547 -17.326 1.00 41.03 154 LEU A C 1
ATOM 1117 O O . LEU A 1 154 ? 20.407 -10.951 -18.063 1.00 41.03 154 LEU A O 1
ATOM 1121 N N . LYS A 1 155 ? 20.913 -11.833 -16.051 1.00 48.97 155 LYS A N 1
ATOM 1122 C CA . LYS A 1 155 ? 19.847 -11.182 -15.284 1.00 48.97 155 LYS A CA 1
ATOM 1123 C C . LYS A 1 155 ? 20.014 -9.669 -15.445 1.00 48.97 155 LYS A C 1
ATOM 1125 O O . LYS A 1 155 ? 21.031 -9.128 -15.014 1.00 48.97 155 LYS A O 1
ATOM 1130 N N . ALA A 1 156 ? 19.064 -9.000 -16.098 1.00 47.31 156 ALA A N 1
ATOM 1131 C CA . ALA A 1 156 ? 19.127 -7.563 -16.332 1.00 47.31 156 ALA A CA 1
ATOM 1132 C C . ALA A 1 156 ? 19.030 -6.821 -14.990 1.00 47.31 156 ALA A C 1
ATOM 1134 O O . ALA A 1 156 ? 17.942 -6.518 -14.509 1.00 47.31 156 ALA A O 1
ATOM 1135 N N . GLN A 1 157 ? 20.174 -6.560 -14.354 1.00 47.75 157 GLN A N 1
ATOM 1136 C CA . GLN A 1 157 ? 20.252 -5.647 -13.227 1.00 47.75 157 GLN A CA 1
ATOM 1137 C C . GLN A 1 157 ? 20.223 -4.229 -13.789 1.00 47.75 157 GLN A C 1
ATOM 1139 O O . GLN A 1 157 ? 21.254 -3.642 -14.107 1.00 47.75 157 GLN A O 1
ATOM 1144 N N . THR A 1 158 ? 19.033 -3.653 -13.920 1.00 53.62 158 THR A N 1
ATOM 1145 C CA . THR A 1 158 ? 18.931 -2.203 -14.070 1.00 53.62 158 THR A CA 1
ATOM 1146 C C . THR A 1 158 ? 19.201 -1.570 -12.714 1.00 53.62 158 THR A C 1
ATOM 1148 O O . THR A 1 158 ? 18.296 -1.454 -11.895 1.00 53.62 158 THR A O 1
ATOM 1151 N N . THR A 1 159 ? 20.449 -1.173 -12.464 1.00 52.25 159 THR A N 1
ATOM 1152 C CA . THR A 1 159 ? 20.750 -0.080 -11.537 1.00 52.25 159 THR A CA 1
ATOM 1153 C C . THR A 1 159 ? 20.650 1.219 -12.323 1.00 52.25 159 THR A C 1
ATOM 1155 O O . THR A 1 159 ? 21.322 1.418 -13.337 1.00 52.25 159 THR A O 1
ATOM 1158 N N . LYS A 1 160 ? 19.748 2.103 -11.904 1.00 52.56 160 LYS A N 1
ATOM 1159 C CA . LYS A 1 160 ? 19.663 3.459 -12.444 1.00 52.56 160 LYS A CA 1
ATOM 1160 C C . LYS A 1 160 ? 19.887 4.429 -11.303 1.00 52.56 160 LYS A C 1
ATOM 1162 O O . LYS A 1 160 ? 19.087 4.481 -10.378 1.00 52.56 160 LYS A O 1
ATOM 1167 N N . GLU A 1 161 ? 20.976 5.173 -11.395 1.00 44.50 161 GLU A N 1
ATOM 1168 C CA . GLU A 1 161 ? 21.251 6.340 -10.572 1.00 44.50 161 GLU A CA 1
ATOM 1169 C C . GLU A 1 161 ? 21.029 7.555 -11.470 1.00 44.50 161 GLU A C 1
ATOM 1171 O O . GLU A 1 161 ? 21.733 7.733 -12.462 1.00 44.50 161 GLU A O 1
ATOM 1176 N N . LEU A 1 162 ? 20.015 8.363 -11.172 1.00 42.91 162 LEU A N 1
ATOM 1177 C CA . LEU A 1 162 ? 19.927 9.721 -11.704 1.00 42.91 162 LEU A CA 1
ATOM 1178 C C . LEU A 1 162 ? 19.726 10.673 -10.532 1.00 42.91 162 LEU A C 1
ATOM 1180 O O . LEU A 1 162 ? 18.926 10.421 -9.626 1.00 42.91 162 LEU A O 1
ATOM 1184 N N . ASP A 1 163 ? 20.454 11.783 -10.561 1.00 38.62 163 ASP A N 1
ATOM 1185 C CA . ASP A 1 163 ? 20.248 12.871 -9.618 1.00 38.62 163 ASP A CA 1
ATOM 1186 C C . ASP A 1 163 ? 18.879 13.514 -9.900 1.00 38.62 163 ASP A C 1
ATOM 1188 O O . ASP A 1 163 ? 18.608 13.945 -11.019 1.00 38.62 163 ASP A O 1
ATOM 1192 N N . GLY A 1 164 ? 17.987 13.529 -8.901 1.00 51.41 164 GLY A N 1
ATOM 1193 C CA . GLY A 1 164 ? 16.661 14.161 -9.008 1.00 51.41 164 GLY A CA 1
ATOM 1194 C C . GLY A 1 164 ? 15.465 13.369 -8.467 1.00 51.41 164 GLY A C 1
ATOM 1195 O O . GLY A 1 164 ? 14.411 13.964 -8.284 1.00 51.41 164 GLY A O 1
ATOM 1196 N N . GLY A 1 165 ? 15.605 12.073 -8.155 1.00 56.06 165 GLY A N 1
ATOM 1197 C CA . GLY A 1 165 ? 14.508 11.266 -7.590 1.00 56.06 165 GLY A CA 1
ATOM 1198 C C . GLY A 1 165 ? 13.392 10.973 -8.601 1.00 56.06 165 GLY A C 1
ATOM 1199 O O . GLY A 1 165 ? 12.312 11.547 -8.519 1.00 56.06 165 GLY A O 1
ATOM 1200 N N . ILE A 1 166 ? 13.658 10.069 -9.551 1.00 66.25 166 ILE A N 1
ATOM 1201 C CA . ILE A 1 166 ? 12.754 9.727 -10.671 1.00 66.25 166 ILE A CA 1
ATOM 1202 C C . ILE A 1 166 ? 11.385 9.226 -10.182 1.00 66.25 166 ILE A C 1
ATOM 1204 O O . ILE A 1 166 ? 10.368 9.499 -10.814 1.00 66.25 166 ILE A O 1
ATOM 1208 N N . PHE A 1 167 ? 11.358 8.515 -9.052 1.00 76.56 167 PHE A N 1
ATOM 1209 C CA . PHE A 1 167 ? 10.133 7.988 -8.453 1.00 76.56 167 PHE A CA 1
ATOM 1210 C C . PHE A 1 167 ? 9.948 8.617 -7.081 1.00 76.56 167 PHE A C 1
ATOM 1212 O O . PHE A 1 167 ? 10.824 8.511 -6.220 1.00 76.56 167 PHE A O 1
ATOM 1219 N N . TYR A 1 168 ? 8.820 9.286 -6.879 1.00 81.44 168 TYR A N 1
ATOM 1220 C CA . TYR A 1 168 ? 8.542 10.039 -5.664 1.00 81.44 168 TYR A CA 1
ATOM 1221 C C . TYR A 1 168 ? 7.091 9.867 -5.225 1.00 81.44 168 TYR A C 1
ATOM 1223 O O . TYR A 1 168 ? 6.205 9.604 -6.044 1.00 81.44 168 TYR A O 1
ATOM 1231 N N . SER A 1 169 ? 6.858 10.027 -3.922 1.00 83.06 169 SER A N 1
ATOM 1232 C CA . SER A 1 169 ? 5.502 10.125 -3.384 1.00 83.06 169 SER A CA 1
ATOM 1233 C C . SER A 1 169 ? 4.850 11.435 -3.829 1.00 83.06 169 SER A C 1
ATOM 1235 O O . SER A 1 169 ? 5.508 12.473 -3.923 1.00 83.06 169 SER A O 1
ATOM 1237 N N . ASP A 1 170 ? 3.542 11.406 -4.057 1.00 84.12 170 ASP A N 1
ATOM 1238 C CA . ASP A 1 170 ? 2.718 12.533 -4.519 1.00 84.12 170 ASP A CA 1
ATOM 1239 C C . ASP A 1 170 ? 2.734 13.748 -3.565 1.00 84.12 170 ASP A C 1
ATOM 1241 O O . ASP A 1 170 ? 2.410 14.870 -3.954 1.00 84.12 170 ASP A O 1
ATOM 1245 N N . GLY A 1 171 ? 3.201 13.576 -2.326 1.00 85.44 171 GLY A N 1
ATOM 1246 C CA . GLY A 1 171 ? 3.258 14.637 -1.328 1.00 85.44 171 GLY A CA 1
ATOM 1247 C C . GLY A 1 171 ? 4.219 14.371 -0.173 1.00 85.44 171 GLY A C 1
ATOM 1248 O O . GLY A 1 171 ? 4.942 13.374 -0.139 1.00 85.44 171 GLY A O 1
ATOM 1249 N N . ILE A 1 172 ? 4.234 15.320 0.764 1.00 86.12 172 ILE A N 1
ATOM 1250 C CA . ILE A 1 172 ? 4.876 15.182 2.075 1.00 86.12 172 ILE A CA 1
ATOM 1251 C C . ILE A 1 172 ? 3.992 14.294 2.960 1.00 86.12 172 ILE A C 1
ATOM 1253 O O . ILE A 1 172 ? 2.773 14.448 2.945 1.00 86.12 172 ILE A O 1
ATOM 1257 N N . GLY A 1 173 ? 4.586 13.385 3.736 1.00 86.81 173 GLY A N 1
ATOM 1258 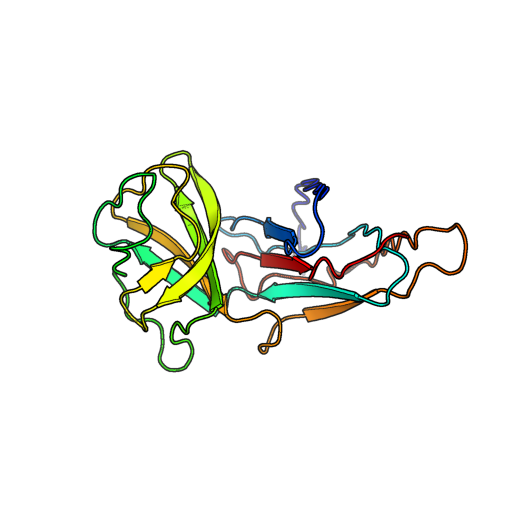C CA . GLY A 1 173 ? 3.844 12.463 4.606 1.00 86.81 173 GLY A CA 1
ATOM 1259 C C . GLY A 1 173 ? 3.120 11.344 3.859 1.00 86.81 173 GLY A C 1
ATOM 1260 O O . GLY A 1 173 ? 2.333 10.617 4.461 1.00 86.81 173 GLY A O 1
ATOM 1261 N N . LYS A 1 174 ? 3.381 11.214 2.557 1.00 90.38 174 LYS A N 1
ATOM 1262 C CA . LYS A 1 174 ? 2.765 10.232 1.670 1.00 90.38 174 LYS A CA 1
ATOM 1263 C C . LYS A 1 174 ? 3.624 8.990 1.542 1.00 90.38 174 LYS A C 1
ATOM 1265 O O . LYS A 1 174 ? 4.849 9.074 1.608 1.00 90.38 174 LYS A O 1
ATOM 1270 N N . SER A 1 175 ? 2.965 7.856 1.350 1.00 92.12 175 SER A N 1
ATOM 1271 C CA . SER A 1 175 ? 3.621 6.572 1.109 1.00 92.12 175 SER A CA 1
ATOM 1272 C C . SER A 1 175 ? 3.868 6.331 -0.375 1.00 92.12 175 SER A C 1
ATOM 1274 O O . SER A 1 175 ? 3.315 7.008 -1.243 1.00 92.12 175 SER A O 1
ATOM 1276 N N . LEU A 1 176 ? 4.686 5.323 -0.668 1.00 92.12 176 LEU A N 1
ATOM 1277 C CA . LEU A 1 176 ? 4.854 4.793 -2.016 1.00 92.12 176 LEU A CA 1
ATOM 1278 C C . LEU A 1 176 ? 4.762 3.269 -1.959 1.00 92.12 176 LEU A C 1
ATOM 1280 O O . LEU A 1 176 ? 5.437 2.650 -1.139 1.00 92.12 176 LEU A O 1
ATOM 1284 N N . LEU A 1 177 ? 3.960 2.662 -2.827 1.00 92.69 177 LEU A N 1
ATOM 1285 C CA . LEU A 1 177 ? 3.884 1.211 -2.956 1.00 92.69 177 LEU A CA 1
ATOM 1286 C C . LEU A 1 177 ? 4.634 0.772 -4.215 1.00 92.69 177 LEU A C 1
ATOM 1288 O O . LEU A 1 177 ? 4.374 1.251 -5.311 1.00 92.69 177 LEU A O 1
ATOM 1292 N N . ILE A 1 178 ? 5.583 -0.142 -4.062 1.00 89.88 178 ILE A N 1
ATOM 1293 C CA . ILE A 1 178 ? 6.272 -0.787 -5.174 1.00 89.88 178 ILE A CA 1
ATOM 1294 C C . ILE A 1 178 ? 5.526 -2.078 -5.485 1.00 89.88 178 ILE A C 1
ATOM 1296 O O . ILE A 1 178 ? 5.362 -2.919 -4.601 1.00 89.88 178 ILE A O 1
ATOM 1300 N N . TYR A 1 179 ? 5.104 -2.230 -6.734 1.00 89.56 179 TYR A N 1
ATOM 1301 C CA . TYR A 1 179 ? 4.428 -3.414 -7.240 1.00 89.56 179 TYR A CA 1
ATOM 1302 C C . TYR A 1 179 ? 5.199 -4.013 -8.418 1.00 89.56 179 TYR A C 1
ATOM 1304 O O . TYR A 1 179 ? 5.634 -3.303 -9.324 1.00 89.56 179 TYR A O 1
ATOM 1312 N N . HIS A 1 180 ? 5.331 -5.333 -8.443 1.00 84.81 180 HIS A N 1
ATOM 1313 C CA . HIS A 1 180 ? 5.754 -6.079 -9.624 1.00 84.81 180 HIS A CA 1
ATOM 1314 C C . HIS A 1 180 ? 4.887 -7.327 -9.751 1.00 84.81 180 HIS A C 1
ATOM 1316 O O . HIS A 1 180 ? 4.802 -8.137 -8.822 1.00 84.81 180 HIS A O 1
ATOM 1322 N N . ALA A 1 181 ? 4.229 -7.468 -10.902 1.00 78.25 181 ALA A N 1
ATOM 1323 C CA . ALA A 1 181 ? 3.581 -8.712 -11.277 1.00 78.25 181 ALA A CA 1
ATOM 1324 C C . ALA A 1 181 ? 4.699 -9.730 -11.496 1.00 78.25 181 ALA A C 1
ATOM 1326 O O . ALA A 1 181 ? 5.429 -9.648 -12.483 1.00 78.25 181 ALA A O 1
ATOM 1327 N N . ASN A 1 182 ? 4.882 -10.635 -10.536 1.00 69.56 182 ASN A N 1
ATOM 1328 C CA . ASN A 1 182 ? 5.836 -11.732 -10.631 1.00 69.56 182 ASN A CA 1
ATOM 1329 C C . ASN A 1 182 ? 5.340 -12.730 -11.688 1.00 69.56 182 ASN A C 1
ATOM 1331 O O . ASN A 1 182 ? 4.811 -13.802 -11.369 1.00 69.56 182 ASN A O 1
ATOM 1335 N N . ASP A 1 183 ? 5.439 -12.315 -12.948 1.00 56.84 183 ASP A N 1
ATOM 1336 C CA . ASP A 1 183 ? 5.070 -13.108 -14.100 1.00 56.84 183 ASP A CA 1
ATOM 1337 C C . ASP A 1 183 ? 6.003 -14.313 -14.180 1.00 56.84 183 ASP A C 1
ATOM 1339 O O . ASP A 1 183 ? 7.210 -14.259 -13.934 1.00 56.84 183 ASP A O 1
ATOM 1343 N N . THR A 1 184 ? 5.380 -15.444 -14.458 1.00 49.09 184 THR A N 1
ATOM 1344 C CA . THR A 1 184 ? 5.960 -16.777 -14.449 1.00 49.09 184 THR A CA 1
ATOM 1345 C C . THR A 1 184 ? 7.216 -16.879 -15.331 1.00 49.09 184 THR A C 1
ATOM 1347 O O . THR A 1 184 ? 7.261 -16.351 -16.438 1.00 49.09 184 THR A O 1
ATOM 1350 N N . ALA A 1 185 ? 8.183 -17.665 -14.837 1.00 37.47 185 ALA A N 1
ATOM 1351 C CA . ALA A 1 185 ? 9.360 -18.228 -15.514 1.00 37.47 185 ALA A CA 1
ATOM 1352 C C . ALA A 1 185 ? 10.625 -17.344 -15.652 1.00 37.47 185 ALA A C 1
ATOM 1354 O O . ALA A 1 185 ? 10.964 -16.788 -16.699 1.00 37.47 185 ALA A O 1
ATOM 1355 N N . ALA A 1 186 ? 11.469 -17.392 -14.617 1.00 36.75 186 ALA A N 1
ATOM 1356 C CA . ALA A 1 186 ? 12.858 -17.752 -14.890 1.00 36.75 186 ALA A CA 1
ATOM 1357 C C . ALA A 1 186 ? 12.879 -19.269 -15.144 1.00 36.75 186 ALA A C 1
ATOM 1359 O O . ALA A 1 186 ? 12.885 -20.046 -14.191 1.00 36.75 186 ALA A O 1
ATOM 1360 N N . SER A 1 187 ? 12.761 -19.680 -16.408 1.00 33.16 187 SER A N 1
ATOM 1361 C CA . SER A 1 187 ? 13.202 -21.013 -16.832 1.00 33.16 187 SER A CA 1
ATOM 1362 C C . SER A 1 187 ? 14.706 -20.985 -17.046 1.00 33.16 187 SER A C 1
ATOM 1364 O O . SER A 1 187 ? 15.136 -20.056 -17.770 1.00 33.16 187 SER A O 1
#

Organism: NCBI:txid412755

Foldseek 3Di:
DDDPPPPDPDDDDDDDDPDFFDKDKDKDAFDAQDKDFDQKDWDFAAQDKWKKKWFAFPDKFWAAAKDFFQFQFDGFTPDQPPPPQKADFQWWKWWQAPVRDTDIFTFHDDIRTTTGTPGTHHGIDHTGTMMTTRGDRPDPPMDMDIDDGPDPPDRPTPIDGDPDRPRIHPDHRIMIMMIIRSHDDPD

pLDDT: mean 77.56, std 18.51, range [32.59, 98.25]